Protein AF-A0A3D4JTS6-F1 (afdb_monomer)

Sequence (230 aa):
MKFLFLLFPLIIFSQAKKDSIYENYIYSKAKCIEENKKDKILYDKLKREASEMDFNSLTRTLIDDLDERQFTRRYINFRYSIFRLECGSLDPGEYECEKYNLKDPFYNLRNWTTDDLIYLGKKFKDKFIIPSSVGSGFGYYEGYYYVDKEDAEKFKKFSVGKVKESGAKFYYYSKNSKDSLEISGNTGMDYIQFSFYNLPDHQVKVYQYINSKKTVKTYEYKYDKWEIIE

Mean predicted aligned error: 12.18 Å

Radius of gyration: 27.77 Å; Cα contacts (8 Å, |Δi|>4): 326; chains: 1; bounding box: 48×56×109 Å

Foldseek 3Di:
DDDDDPDDPPPPPPPPPPVVVVVVVVVVVVVLVVLVVVLVVQLVQLVVLLVVADLLQVLVVVLVPDDCVLWPAQEEEEEQEPDDPDPDDPDPVCVRRCPHCQQQPSSHSVSDALVSQLVSQVVVQRHKYFYDYDYDDPDDPPFQDAPDVVVCVRQVVFAWEAAPPPRGITTIDHNPDPDHHYHHRPRDGWYWDWGWGDDGQQKIWIWIAINNDTDIWMWHQDPNHIDTDD

Secondary structure (DSSP, 8-state):
-------------------HHHHHHHHHHHHHHHHHHHHHHHHHHHHHHHTTS-HHHHHHHHHHH--GGG--SSEEEEEEE-----S--S-TTTTTT--S-SSS-SS-GGG--HHHHHHHHHHSTTSEEEEEEE--SSS---------HHHHHHTTTSEEEEETTT--EEEEB-SS--SPPEE-TT---EEEEEEEEEETTTEEEEEEEETTEEEEEEEEEETTEEEE--

Nearest PDB structures (foldseek):
  6yrk-assembly1_A  TM=5.732E-01  e=6.962E+00  Mycoplasmoides genitalium G37
  5yao-assembly2_B  TM=3.608E-01  e=3.313E+00  Rhodococcus erythropolis

Structure (mmCIF, N/CA/C/O backbone):
data_AF-A0A3D4JTS6-F1
#
_entry.id   AF-A0A3D4JTS6-F1
#
loop_
_atom_site.group_PDB
_atom_site.id
_atom_site.type_symbol
_atom_site.label_atom_id
_atom_site.label_alt_id
_atom_site.label_comp_id
_atom_site.label_asym_id
_atom_site.label_entity_id
_atom_site.label_seq_id
_atom_site.pdbx_PDB_ins_code
_atom_site.Cartn_x
_atom_site.Cartn_y
_atom_site.Cartn_z
_atom_site.occupancy
_atom_site.B_iso_or_equiv
_atom_site.auth_seq_id
_atom_site.auth_comp_id
_atom_site.auth_asym_id
_atom_site.auth_atom_id
_atom_site.pdbx_PDB_model_num
ATOM 1 N N . MET A 1 1 ? 21.621 39.890 89.266 1.00 37.03 1 MET A N 1
ATOM 2 C CA . MET A 1 1 ? 21.830 40.817 88.132 1.00 37.03 1 MET A CA 1
ATOM 3 C C . MET A 1 1 ? 20.961 40.367 86.971 1.00 37.03 1 MET A C 1
ATOM 5 O O . MET A 1 1 ? 20.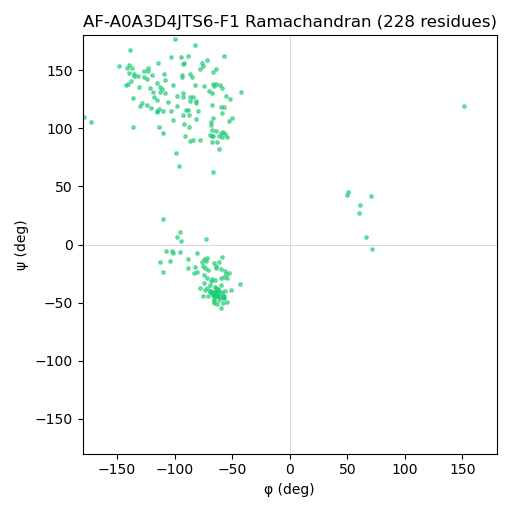799 39.172 86.778 1.00 37.03 1 MET A O 1
ATOM 9 N N . LYS A 1 2 ? 20.341 41.340 86.299 1.00 40.88 2 LYS A N 1
ATOM 10 C CA . LYS A 1 2 ? 19.361 41.210 85.213 1.00 40.88 2 LYS A CA 1
ATOM 11 C C . LYS A 1 2 ? 19.936 40.445 84.018 1.00 40.88 2 LYS A C 1
ATOM 13 O O . LYS A 1 2 ? 21.017 40.811 83.588 1.00 40.88 2 LYS A O 1
ATOM 18 N N . PHE A 1 3 ? 19.182 39.500 83.461 1.00 44.28 3 PHE A N 1
ATOM 19 C CA . PHE A 1 3 ? 19.055 39.270 82.016 1.00 44.28 3 PHE A CA 1
ATOM 20 C C . PHE A 1 3 ? 17.954 38.229 81.784 1.00 44.28 3 PHE A C 1
ATOM 22 O O . PHE A 1 3 ? 18.157 37.044 82.013 1.00 44.28 3 PHE A O 1
ATOM 29 N N . LEU A 1 4 ? 16.789 38.666 81.312 1.00 41.09 4 LEU A N 1
ATOM 30 C CA . LEU A 1 4 ? 15.934 37.807 80.501 1.00 41.09 4 LEU A CA 1
ATOM 31 C C . LEU A 1 4 ? 15.423 38.653 79.340 1.00 41.09 4 LEU A C 1
ATOM 33 O O . LEU A 1 4 ? 14.561 39.516 79.491 1.00 41.09 4 LEU A O 1
ATOM 37 N N . PHE A 1 5 ? 16.067 38.433 78.197 1.00 42.72 5 PHE A N 1
ATOM 38 C CA . PHE A 1 5 ? 15.623 38.874 76.889 1.00 42.72 5 PHE A CA 1
ATOM 39 C C . PHE A 1 5 ? 14.222 38.310 76.631 1.00 42.72 5 PHE A C 1
ATOM 41 O O . PHE A 1 5 ? 14.038 37.095 76.564 1.00 42.72 5 PHE A O 1
ATOM 48 N N . LEU A 1 6 ? 13.243 39.197 76.464 1.00 44.00 6 LEU A N 1
ATOM 49 C CA . LEU A 1 6 ? 11.982 38.876 75.805 1.00 44.00 6 LEU A CA 1
ATOM 50 C C . LEU A 1 6 ? 12.294 38.606 74.328 1.00 44.00 6 LEU A C 1
ATOM 52 O O . LEU A 1 6 ? 12.482 39.529 73.537 1.00 44.00 6 LEU A O 1
ATOM 56 N N . LEU A 1 7 ? 12.409 37.325 73.982 1.00 48.19 7 LEU A N 1
ATOM 57 C CA . LEU A 1 7 ? 12.438 36.857 72.604 1.00 48.19 7 LEU A CA 1
ATOM 58 C C . LEU A 1 7 ? 11.063 37.119 71.984 1.00 48.19 7 LEU A C 1
ATOM 60 O O . LEU A 1 7 ? 10.077 36.468 72.325 1.00 48.19 7 LEU A O 1
ATOM 64 N N . PHE A 1 8 ? 11.014 38.088 71.073 1.00 44.94 8 PHE A N 1
ATOM 65 C CA . PHE A 1 8 ? 9.945 38.208 70.092 1.00 44.94 8 PHE A CA 1
ATOM 66 C C . PHE A 1 8 ? 9.785 36.859 69.373 1.00 44.94 8 PHE A C 1
ATOM 68 O O . PHE A 1 8 ? 10.768 36.377 68.800 1.00 44.94 8 PHE A O 1
ATOM 75 N N . PRO A 1 9 ? 8.590 36.247 69.330 1.00 47.09 9 PRO A N 1
ATOM 76 C CA . PRO A 1 9 ? 8.339 35.223 68.339 1.00 47.09 9 PRO A CA 1
ATOM 77 C C . PRO A 1 9 ? 8.312 35.933 66.985 1.00 47.09 9 PRO A C 1
ATOM 79 O O . PRO A 1 9 ? 7.350 36.618 66.635 1.00 47.09 9 PRO A O 1
ATOM 82 N N . LEU A 1 10 ? 9.406 35.799 66.234 1.00 43.88 10 LEU A N 1
ATOM 83 C CA . LEU A 1 10 ? 9.388 35.960 64.790 1.00 43.88 10 LEU A CA 1
ATOM 84 C C . LEU A 1 10 ? 8.280 35.039 64.282 1.00 43.88 10 LEU A C 1
ATOM 86 O O . LEU A 1 10 ? 8.418 33.816 64.295 1.00 43.88 10 LEU A O 1
ATOM 90 N N . ILE A 1 11 ? 7.161 35.638 63.880 1.00 47.19 11 ILE A N 1
ATOM 91 C CA . ILE A 1 11 ? 6.156 34.985 63.054 1.00 47.19 11 ILE A CA 1
ATOM 92 C C . ILE A 1 11 ? 6.874 34.680 61.742 1.00 47.19 11 ILE A C 1
ATOM 94 O O . ILE A 1 11 ? 6.908 35.491 60.818 1.00 47.19 11 ILE A O 1
ATOM 98 N N . ILE A 1 12 ? 7.520 33.519 61.687 1.00 43.78 12 ILE A N 1
ATOM 99 C CA . ILE A 1 12 ? 7.938 32.914 60.437 1.00 43.78 12 ILE A CA 1
ATOM 100 C C . ILE A 1 12 ? 6.625 32.508 59.781 1.00 43.78 12 ILE A C 1
ATOM 102 O O . ILE A 1 12 ? 6.067 31.446 60.057 1.00 43.78 12 ILE A O 1
ATOM 106 N N . PHE A 1 13 ? 6.105 33.393 58.931 1.00 39.19 13 PHE A N 1
ATOM 107 C CA . PHE A 1 13 ? 5.286 32.972 57.810 1.00 39.19 13 PHE A CA 1
ATOM 108 C C . PHE A 1 13 ? 6.132 31.958 57.042 1.00 39.19 13 PHE A C 1
ATOM 110 O O . PHE A 1 13 ? 6.955 32.316 56.201 1.00 39.19 13 PHE A O 1
ATOM 117 N N . SER A 1 14 ? 5.964 30.678 57.374 1.00 37.25 14 SER A N 1
ATOM 118 C CA . SER A 1 14 ? 6.268 29.605 56.449 1.00 37.25 14 SER A CA 1
ATOM 119 C C . SER A 1 14 ? 5.392 29.882 55.236 1.00 37.25 14 SER A C 1
ATOM 121 O O . SER A 1 14 ? 4.191 29.606 55.231 1.00 37.25 14 SER A O 1
ATOM 123 N N . GLN A 1 15 ? 5.974 30.536 54.232 1.00 41.09 15 GLN A N 1
ATOM 124 C CA . GLN A 1 15 ? 5.492 30.424 52.874 1.00 41.09 15 GLN A CA 1
ATOM 125 C C . GLN A 1 15 ? 5.531 28.930 52.569 1.00 41.09 15 GLN A C 1
ATOM 127 O O . GLN A 1 15 ? 6.566 28.392 52.182 1.00 41.09 15 GLN A O 1
ATOM 132 N N . ALA A 1 16 ? 4.399 28.256 52.763 1.00 40.34 16 ALA A N 1
ATOM 133 C CA . ALA A 1 16 ? 4.114 27.016 52.082 1.00 40.34 16 ALA A CA 1
ATOM 134 C C . ALA A 1 16 ? 4.101 27.348 50.585 1.00 40.34 16 ALA A C 1
ATOM 136 O O . ALA A 1 16 ? 3.054 27.599 49.989 1.00 40.34 16 ALA A O 1
ATOM 137 N N . LYS A 1 17 ? 5.286 27.395 49.967 1.00 41.09 17 LYS A N 1
ATOM 138 C CA . LYS A 1 17 ? 5.407 27.111 48.547 1.00 41.09 17 LYS A CA 1
ATOM 139 C C . LYS A 1 17 ? 4.934 25.673 48.418 1.00 41.09 17 LYS A C 1
ATOM 141 O O . LYS A 1 17 ? 5.691 24.739 48.648 1.00 41.09 17 LYS A O 1
A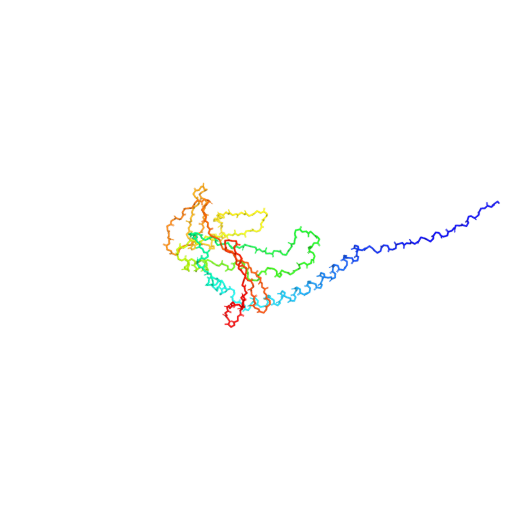TOM 146 N N . LYS A 1 18 ? 3.644 25.504 48.120 1.00 41.34 18 LYS A N 1
ATOM 147 C CA . LYS A 1 18 ? 3.179 24.318 47.415 1.00 41.34 18 LYS A CA 1
ATOM 148 C C . LYS A 1 18 ? 4.099 24.187 46.213 1.00 41.34 18 LYS A C 1
ATOM 150 O O . LYS A 1 18 ? 4.081 25.047 45.330 1.00 41.34 18 LYS A O 1
ATOM 155 N N . ASP A 1 19 ? 4.965 23.184 46.242 1.00 42.16 19 ASP A N 1
ATOM 156 C CA . ASP A 1 19 ? 5.821 22.848 45.120 1.00 42.16 19 ASP A CA 1
ATOM 157 C C . ASP A 1 19 ? 4.915 22.513 43.937 1.00 42.16 19 ASP A C 1
ATOM 159 O O . ASP A 1 19 ? 4.410 21.400 43.799 1.00 42.16 19 ASP A O 1
ATOM 163 N N . SER A 1 20 ? 4.681 23.514 43.086 1.00 52.81 20 SER A N 1
ATOM 164 C CA . SER A 1 20 ? 3.874 23.399 41.866 1.00 52.81 20 SER A CA 1
ATOM 165 C C . SER A 1 20 ? 4.335 22.243 40.976 1.00 52.81 20 SER A C 1
ATOM 167 O O . SER A 1 20 ? 3.540 21.685 40.233 1.00 52.81 20 SER A O 1
ATOM 169 N N . ILE A 1 21 ? 5.599 21.831 41.094 1.00 51.47 21 ILE A N 1
ATOM 170 C CA . ILE A 1 21 ? 6.185 20.685 40.396 1.00 51.47 21 ILE A CA 1
ATOM 171 C C . ILE A 1 21 ? 5.563 19.363 40.870 1.00 51.47 21 ILE A C 1
ATOM 173 O O . ILE A 1 21 ? 5.224 18.525 40.040 1.00 51.47 21 ILE A O 1
ATOM 177 N N . TYR A 1 22 ? 5.360 19.176 42.177 1.00 48.59 22 TYR A N 1
ATOM 178 C CA . TYR A 1 22 ? 4.797 17.938 42.725 1.00 48.59 22 TYR A CA 1
ATOM 179 C C . TYR A 1 22 ? 3.289 17.830 42.454 1.00 48.59 22 TYR A C 1
ATOM 181 O O . TYR A 1 22 ? 2.800 16.766 42.076 1.00 48.59 22 TYR A O 1
ATOM 189 N N . GLU A 1 23 ? 2.554 18.944 42.557 1.00 46.84 23 GLU A N 1
ATOM 190 C CA . GLU A 1 23 ? 1.136 18.990 42.169 1.00 46.84 23 GLU A CA 1
ATOM 191 C C . GLU A 1 23 ? 0.954 18.786 40.654 1.00 46.84 23 GLU A C 1
ATOM 193 O O . GLU A 1 23 ? 0.087 18.010 40.251 1.00 46.84 23 GLU A O 1
ATOM 198 N N . ASN A 1 24 ? 1.812 19.383 39.815 1.00 52.25 24 ASN A N 1
ATOM 199 C CA . ASN A 1 24 ? 1.800 19.150 38.367 1.00 52.25 24 ASN A CA 1
ATOM 200 C C . ASN A 1 24 ? 2.149 17.701 38.006 1.00 52.25 24 ASN A C 1
ATOM 202 O O . ASN A 1 24 ? 1.549 17.159 37.083 1.00 52.25 24 ASN A O 1
ATOM 206 N N . TYR A 1 25 ? 3.067 17.057 38.733 1.00 52.84 25 TYR A N 1
ATOM 207 C CA . TYR A 1 25 ? 3.437 15.656 38.516 1.00 52.84 25 TYR A CA 1
ATOM 208 C C . TYR A 1 25 ? 2.315 14.674 38.897 1.00 52.84 25 TYR A C 1
ATOM 210 O O . TYR A 1 25 ? 2.039 13.708 38.188 1.00 52.84 25 TYR A O 1
ATOM 218 N N . ILE A 1 26 ? 1.611 14.919 40.005 1.00 55.28 26 ILE A N 1
ATOM 219 C CA . ILE A 1 26 ? 0.444 14.106 40.380 1.00 55.28 26 ILE A CA 1
ATOM 220 C C . ILE A 1 26 ? -0.696 14.314 39.378 1.00 55.28 26 ILE A C 1
ATOM 222 O O . ILE A 1 26 ? -1.340 13.346 38.964 1.00 55.28 26 ILE A O 1
ATOM 226 N N . TYR A 1 27 ? -0.931 15.561 38.962 1.00 53.62 27 TYR A N 1
ATOM 227 C CA . TYR A 1 27 ? -1.954 15.893 37.974 1.00 53.62 27 TYR A CA 1
ATOM 228 C C . TYR A 1 27 ? -1.647 15.273 36.604 1.00 53.62 27 TYR A C 1
ATOM 230 O O . TYR A 1 27 ? -2.542 14.695 35.982 1.00 53.62 27 TYR A O 1
ATOM 238 N N . SER A 1 28 ? -0.385 15.308 36.161 1.00 60.88 28 SER A N 1
ATOM 239 C CA . SER A 1 28 ? 0.043 14.670 34.914 1.00 60.88 28 SER A CA 1
ATOM 240 C C . SER A 1 28 ? -0.113 13.151 34.977 1.00 60.88 28 SER A C 1
ATOM 242 O O . SER A 1 28 ? -0.640 12.565 34.035 1.00 60.88 28 SER A O 1
ATOM 244 N N . LYS A 1 29 ? 0.210 12.512 36.109 1.00 62.78 29 LYS A N 1
ATOM 245 C CA . LYS A 1 29 ? 0.016 11.067 36.310 1.00 62.78 29 LYS A CA 1
ATOM 246 C C . LYS A 1 29 ? -1.458 10.652 36.326 1.00 62.78 29 LYS A C 1
ATOM 248 O O . LYS A 1 29 ? -1.815 9.636 35.734 1.00 62.78 29 LYS A O 1
ATOM 253 N N . ALA A 1 30 ? -2.332 11.421 36.974 1.00 62.59 30 ALA A N 1
ATOM 254 C CA . ALA A 1 30 ? -3.772 11.151 36.974 1.00 62.59 30 ALA A CA 1
ATOM 255 C C . ALA A 1 30 ? -4.382 11.308 35.571 1.00 62.59 30 ALA A C 1
ATOM 257 O O . ALA A 1 30 ? -5.118 10.430 35.118 1.00 62.59 30 ALA A O 1
ATOM 258 N N . LYS A 1 31 ? -4.018 12.381 34.855 1.00 66.75 31 LYS A N 1
ATOM 259 C CA . LYS A 1 31 ? -4.416 12.607 33.459 1.00 66.75 31 LYS A CA 1
ATOM 260 C C . LYS A 1 31 ? -3.958 11.459 32.552 1.00 66.75 31 LYS A C 1
ATOM 262 O O . LYS A 1 31 ? -4.756 10.918 31.798 1.00 66.75 31 LYS A O 1
ATOM 267 N N . CYS A 1 32 ? -2.719 11.023 32.728 1.00 69.25 32 CYS A N 1
ATOM 268 C CA . CYS A 1 32 ? -2.107 9.898 32.034 1.00 69.25 32 CYS A CA 1
ATOM 269 C C . CYS A 1 32 ? -2.808 8.551 32.297 1.00 69.25 32 CYS A C 1
ATOM 271 O O . CYS A 1 32 ? -2.980 7.746 31.382 1.00 69.25 32 CYS A O 1
ATOM 273 N N . ILE A 1 33 ? -3.264 8.284 33.528 1.00 68.38 33 ILE A N 1
ATOM 274 C CA . ILE A 1 33 ? -4.069 7.088 33.837 1.00 68.38 33 ILE A CA 1
ATOM 275 C C . ILE A 1 33 ? -5.411 7.131 33.097 1.00 68.38 33 ILE A C 1
ATOM 277 O O . ILE A 1 33 ? -5.842 6.114 32.553 1.00 68.38 33 ILE A O 1
ATOM 281 N N . GLU A 1 34 ? -6.074 8.287 33.078 1.00 74.06 34 GLU A N 1
ATOM 282 C CA . GLU A 1 34 ? -7.360 8.455 32.396 1.00 74.06 34 GLU A CA 1
ATOM 283 C C . GLU A 1 34 ? -7.233 8.366 30.870 1.00 74.06 34 GLU A C 1
ATOM 285 O O . GLU A 1 34 ? -8.060 7.722 30.226 1.00 74.06 34 GLU A O 1
ATOM 290 N N . GLU A 1 35 ? -6.178 8.938 30.292 1.00 75.00 35 GLU A N 1
ATOM 291 C CA . GLU A 1 35 ? -5.852 8.793 28.868 1.00 75.00 35 GLU A CA 1
ATOM 292 C C . GLU A 1 35 ? -5.590 7.323 28.521 1.00 75.00 35 GLU A C 1
ATOM 294 O O . GLU A 1 35 ? -6.268 6.777 27.656 1.00 75.00 35 GLU A O 1
ATOM 299 N N . ASN A 1 36 ? -4.774 6.611 29.303 1.00 76.69 36 ASN A N 1
ATOM 300 C CA . ASN A 1 36 ? -4.538 5.179 29.096 1.00 76.69 36 ASN A CA 1
ATOM 301 C C . ASN A 1 36 ? -5.804 4.314 29.195 1.00 76.69 36 ASN A C 1
ATOM 303 O O . ASN A 1 36 ? -5.918 3.306 28.498 1.00 76.69 36 ASN A O 1
ATOM 307 N N . LYS A 1 37 ? -6.757 4.656 30.073 1.00 80.81 37 LYS A N 1
ATOM 308 C CA . LYS A 1 37 ? -8.046 3.944 30.143 1.00 80.81 37 LYS A CA 1
ATOM 309 C C . LYS A 1 37 ? -8.855 4.147 28.864 1.00 80.81 37 LYS A C 1
ATOM 311 O O . LYS A 1 37 ? -9.422 3.181 28.355 1.00 80.81 37 LYS A O 1
ATOM 316 N N . LYS A 1 38 ? -8.908 5.379 28.350 1.00 84.44 38 LYS A N 1
ATOM 317 C CA . LYS A 1 38 ? -9.597 5.702 27.091 1.00 84.44 38 LYS A CA 1
ATOM 318 C C . LYS A 1 38 ? -8.919 5.020 25.907 1.00 84.44 38 LYS A C 1
ATOM 320 O O . LYS A 1 38 ? -9.604 4.381 25.110 1.00 84.44 38 LYS A O 1
ATOM 325 N N . ASP A 1 39 ? -7.594 5.067 25.859 1.00 83.06 39 ASP A N 1
ATOM 326 C CA . ASP A 1 39 ? -6.801 4.442 24.807 1.00 83.06 39 ASP A CA 1
ATOM 327 C C . ASP A 1 39 ? -6.951 2.927 24.821 1.00 83.06 39 ASP A C 1
ATOM 329 O O . ASP A 1 39 ? -7.087 2.331 23.761 1.00 83.06 39 ASP A O 1
ATOM 333 N N . LYS A 1 40 ? -7.036 2.294 26.000 1.00 85.12 40 LYS A N 1
ATOM 334 C CA . LYS A 1 40 ? -7.358 0.865 26.111 1.00 85.12 40 LYS A CA 1
ATOM 335 C C . LYS A 1 40 ? -8.698 0.538 25.461 1.00 85.12 40 LYS A C 1
ATOM 337 O O . LYS A 1 40 ? -8.785 -0.408 24.687 1.00 85.12 40 LYS A O 1
ATOM 342 N N . ILE A 1 41 ? -9.747 1.287 25.810 1.00 89.12 41 ILE A N 1
ATOM 343 C CA . ILE A 1 41 ? -11.104 1.046 25.300 1.00 89.12 41 ILE A CA 1
ATOM 344 C C . ILE A 1 41 ? -11.116 1.178 23.777 1.00 89.12 41 ILE A C 1
ATOM 346 O O . ILE A 1 41 ? -11.673 0.324 23.087 1.00 89.12 41 ILE A O 1
ATOM 350 N N . LEU A 1 42 ? -10.475 2.226 23.257 1.00 88.44 42 LEU A N 1
ATOM 351 C CA . LEU A 1 42 ? -10.363 2.447 21.824 1.00 88.44 42 LEU A CA 1
ATOM 352 C C . LEU A 1 42 ? -9.525 1.354 21.149 1.00 88.44 42 LEU A C 1
ATOM 354 O O . LEU A 1 42 ? -9.963 0.784 20.158 1.00 88.44 42 LEU A O 1
ATOM 358 N N . TYR A 1 43 ? -8.365 1.009 21.705 1.00 86.38 43 TYR A N 1
ATOM 359 C CA . TYR A 1 43 ? -7.495 -0.045 21.192 1.00 86.38 43 TYR A CA 1
ATOM 360 C C . TYR A 1 43 ? -8.214 -1.394 21.135 1.00 86.38 43 TYR A C 1
ATOM 362 O O . TYR A 1 43 ? -8.160 -2.068 20.112 1.00 86.38 43 TYR A O 1
ATOM 370 N N . ASP A 1 44 ? -8.927 -1.777 22.197 1.00 88.44 44 ASP A N 1
ATOM 371 C CA . ASP A 1 44 ? -9.689 -3.025 22.241 1.00 88.44 44 ASP A CA 1
ATOM 372 C C . ASP A 1 44 ? -10.826 -3.026 21.205 1.00 88.44 44 ASP A C 1
ATOM 374 O O . ASP A 1 44 ? -11.036 -4.042 20.537 1.00 88.44 44 ASP A O 1
ATOM 378 N N . LYS A 1 45 ? -11.525 -1.890 21.024 1.00 91.25 45 LYS A N 1
ATOM 379 C CA . LYS A 1 45 ? -12.545 -1.720 19.972 1.00 91.25 45 LYS A CA 1
ATOM 380 C C . LYS A 1 45 ? -11.925 -1.923 18.589 1.00 91.25 45 LYS A C 1
ATOM 382 O O . LYS A 1 45 ? -12.378 -2.790 17.847 1.00 91.25 45 LYS A O 1
ATOM 387 N N . LEU A 1 46 ? -10.865 -1.180 18.279 1.00 89.50 46 LEU A N 1
ATOM 388 C CA . LEU A 1 46 ? -10.189 -1.241 16.985 1.00 89.50 46 LEU A CA 1
ATOM 389 C C . LEU A 1 46 ? -9.584 -2.626 16.720 1.00 89.50 46 LEU A C 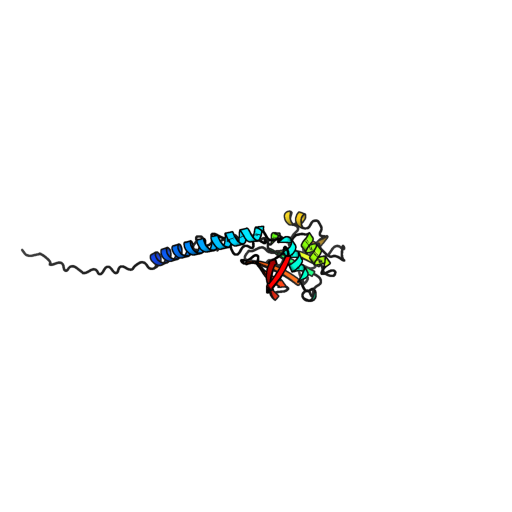1
ATOM 391 O O . LEU A 1 46 ? -9.651 -3.120 15.602 1.00 89.50 46 LEU A O 1
ATOM 395 N N . LYS A 1 47 ? -9.024 -3.283 17.743 1.00 87.94 47 LYS A N 1
ATOM 396 C CA . LYS A 1 47 ? -8.455 -4.632 17.631 1.00 87.94 47 LYS A CA 1
ATOM 397 C C . LYS A 1 47 ? -9.523 -5.670 17.301 1.00 87.94 47 LYS A C 1
ATOM 399 O O . LYS A 1 47 ? -9.272 -6.562 16.494 1.00 87.94 47 LYS A O 1
ATOM 404 N N . ARG A 1 48 ? -10.696 -5.569 17.935 1.00 91.62 48 ARG A N 1
ATOM 405 C CA . ARG A 1 48 ? -11.842 -6.431 17.632 1.00 91.62 48 ARG A CA 1
ATOM 406 C C . ARG A 1 48 ? -12.316 -6.201 16.198 1.00 91.62 48 ARG A C 1
ATOM 408 O O . ARG A 1 48 ? -12.387 -7.159 15.441 1.00 91.62 48 ARG A O 1
ATOM 415 N N . GLU A 1 49 ? -12.551 -4.950 15.811 1.00 92.19 49 GLU A N 1
ATOM 416 C CA . GLU A 1 49 ? -12.987 -4.604 14.449 1.00 92.19 49 GLU A CA 1
ATOM 417 C C . GLU A 1 49 ? -11.969 -5.066 13.401 1.00 92.19 49 GLU A C 1
ATOM 419 O O . GLU A 1 49 ? -12.336 -5.663 12.399 1.00 92.19 49 GLU A O 1
ATOM 424 N N . ALA A 1 50 ? -10.671 -4.909 13.668 1.00 88.31 50 ALA A N 1
ATOM 425 C CA . ALA A 1 50 ? -9.609 -5.402 12.797 1.00 88.31 50 ALA A CA 1
ATOM 426 C C . ALA A 1 50 ? -9.635 -6.921 12.584 1.00 88.31 50 ALA A C 1
ATOM 428 O O . ALA A 1 50 ? -9.223 -7.382 11.524 1.00 88.31 50 ALA A O 1
ATOM 429 N N . SER A 1 51 ? -10.127 -7.704 13.550 1.00 88.75 51 SER A N 1
ATOM 430 C CA . SER A 1 51 ? -10.291 -9.154 13.373 1.00 88.75 51 SER A CA 1
ATOM 431 C C . SER A 1 51 ? -11.472 -9.537 12.475 1.00 88.75 51 SER A C 1
ATOM 433 O O . SER A 1 51 ? -11.560 -10.685 12.047 1.00 88.75 51 SER A O 1
ATOM 435 N N . GLU A 1 52 ? -12.353 -8.582 12.175 1.00 91.38 52 GLU A N 1
ATOM 436 C CA . GLU A 1 52 ? -13.551 -8.749 11.347 1.00 91.38 52 GLU A CA 1
ATOM 437 C C . GLU A 1 52 ? -13.343 -8.217 9.913 1.00 91.38 52 GLU A C 1
ATOM 439 O O . GLU A 1 52 ? -14.201 -8.414 9.057 1.00 91.38 52 GLU A O 1
ATOM 444 N N . MET A 1 53 ? -12.214 -7.554 9.635 1.00 90.38 53 MET A N 1
ATOM 445 C CA . MET A 1 53 ? -11.923 -6.910 8.349 1.00 90.38 53 MET A CA 1
ATOM 446 C C . MET A 1 53 ? -10.977 -7.741 7.473 1.00 90.38 53 MET A C 1
ATOM 448 O O . MET A 1 53 ? -9.944 -8.231 7.933 1.00 90.38 53 MET A O 1
ATOM 452 N N . ASP A 1 54 ? -11.270 -7.827 6.172 1.00 88.56 54 ASP A N 1
ATOM 453 C CA . ASP A 1 54 ? -10.357 -8.426 5.194 1.00 88.56 54 ASP A CA 1
ATOM 454 C C . ASP A 1 54 ? -9.360 -7.395 4.658 1.00 88.56 54 ASP A C 1
ATOM 456 O O . ASP A 1 54 ? -9.545 -6.749 3.629 1.00 88.56 54 ASP A O 1
ATOM 460 N N . PHE A 1 55 ? -8.236 -7.264 5.341 1.00 85.31 55 PHE A N 1
ATOM 461 C CA . PHE A 1 55 ? -7.168 -6.366 4.927 1.00 85.31 55 PHE A CA 1
ATOM 462 C C . PHE A 1 55 ? -6.504 -6.723 3.585 1.00 85.31 55 PHE A C 1
ATOM 464 O O . PHE A 1 55 ? -5.903 -5.847 2.961 1.00 85.31 55 PHE A O 1
ATOM 471 N N . ASN A 1 56 ? -6.612 -7.965 3.100 1.00 83.06 56 ASN A N 1
ATOM 472 C CA . ASN A 1 56 ? -6.029 -8.330 1.807 1.00 83.06 56 ASN A CA 1
ATOM 473 C C . ASN A 1 56 ? -6.842 -7.760 0.638 1.00 83.06 56 ASN A C 1
ATOM 475 O O . ASN A 1 56 ? -6.267 -7.395 -0.383 1.00 83.06 56 ASN A O 1
ATOM 479 N N . SER A 1 57 ? -8.166 -7.634 0.759 1.00 88.62 57 SER A N 1
ATOM 480 C CA . SER A 1 57 ? -8.962 -6.941 -0.265 1.00 88.62 57 SER A CA 1
ATOM 481 C C . SER A 1 57 ? -8.781 -5.418 -0.230 1.00 88.62 57 SER A C 1
ATOM 483 O O . SER A 1 57 ? -8.971 -4.757 -1.259 1.00 88.62 57 SER A O 1
ATOM 485 N N . LEU A 1 58 ? -8.318 -4.848 0.891 1.00 90.38 58 LEU A N 1
ATOM 486 C CA . LEU A 1 58 ? -7.978 -3.424 0.966 1.00 90.38 58 LEU A CA 1
ATOM 487 C C . LEU A 1 58 ? -6.818 -3.073 0.022 1.00 90.38 58 LEU A C 1
ATOM 489 O O . LEU A 1 58 ? -6.921 -2.092 -0.711 1.00 90.38 58 LEU A O 1
ATOM 493 N N . THR A 1 59 ? -5.744 -3.879 -0.033 1.00 89.31 59 THR A N 1
ATOM 494 C CA . THR A 1 59 ? -4.608 -3.626 -0.954 1.00 89.31 59 THR A CA 1
ATOM 495 C C . THR A 1 59 ? -5.068 -3.540 -2.405 1.00 89.31 59 THR A C 1
ATOM 497 O O . THR A 1 59 ? -4.596 -2.687 -3.157 1.00 89.31 59 THR A O 1
ATOM 500 N N . ARG A 1 60 ? -6.010 -4.406 -2.800 1.00 89.62 60 ARG A N 1
ATOM 501 C CA . ARG A 1 60 ? -6.579 -4.448 -4.152 1.00 89.62 60 ARG A CA 1
ATOM 502 C C . ARG A 1 60 ? -7.360 -3.190 -4.454 1.00 89.62 60 ARG A C 1
ATOM 504 O O . ARG A 1 60 ? -7.074 -2.543 -5.455 1.00 89.62 60 ARG A O 1
ATOM 511 N N . THR A 1 61 ? -8.240 -2.806 -3.537 1.00 92.25 61 THR A N 1
ATOM 512 C CA . THR A 1 61 ? -9.034 -1.578 -3.639 1.00 92.25 61 THR A CA 1
ATOM 513 C C . THR A 1 61 ? -8.130 -0.349 -3.777 1.00 92.25 61 THR A C 1
ATOM 515 O O . THR A 1 61 ? -8.335 0.479 -4.662 1.00 92.25 61 THR A O 1
ATOM 518 N N . LEU A 1 62 ? -7.058 -0.270 -2.981 1.00 92.69 62 LEU A N 1
ATOM 519 C CA . LEU A 1 62 ? -6.067 0.808 -3.066 1.00 92.69 62 LEU A CA 1
ATOM 520 C C . LEU A 1 62 ? -5.344 0.839 -4.410 1.00 92.69 62 LEU A C 1
ATOM 522 O O . LEU A 1 62 ? -5.142 1.914 -4.970 1.00 92.69 62 LEU A O 1
ATOM 526 N N . ILE A 1 63 ? -4.927 -0.322 -4.925 1.00 93.50 63 ILE A N 1
ATOM 527 C CA . ILE A 1 63 ? -4.277 -0.400 -6.235 1.00 93.50 63 ILE A CA 1
ATOM 528 C C . ILE A 1 63 ? -5.256 0.004 -7.333 1.00 93.50 63 ILE A C 1
ATOM 530 O O . ILE A 1 63 ? -4.855 0.739 -8.232 1.00 93.50 63 ILE A O 1
ATOM 534 N N . ASP A 1 64 ? -6.511 -0.437 -7.269 1.00 93.50 64 ASP A N 1
ATOM 535 C CA . ASP A 1 64 ? -7.558 -0.140 -8.251 1.00 93.50 64 ASP A CA 1
ATOM 536 C C . ASP A 1 64 ? -7.928 1.343 -8.297 1.00 93.50 64 ASP A C 1
ATOM 538 O O . ASP A 1 64 ? -8.196 1.862 -9.381 1.00 93.50 64 ASP A O 1
ATOM 542 N N . ASP A 1 65 ? -7.806 2.047 -7.178 1.00 92.88 65 ASP A N 1
ATOM 543 C CA . ASP A 1 65 ? -8.020 3.490 -7.077 1.00 92.88 65 ASP A CA 1
ATOM 544 C C . ASP A 1 65 ? -6.866 4.339 -7.661 1.00 92.88 65 ASP A C 1
ATOM 546 O O . ASP A 1 65 ? -7.056 5.507 -8.000 1.00 92.88 65 ASP A O 1
ATOM 550 N N . LEU A 1 66 ? -5.665 3.772 -7.844 1.00 93.88 66 LEU A N 1
ATOM 551 C CA . LEU A 1 66 ? -4.529 4.521 -8.402 1.00 93.88 66 LEU A CA 1
ATOM 552 C C . LEU A 1 66 ? -4.745 4.949 -9.858 1.00 93.88 66 LEU A C 1
ATOM 554 O O . LEU A 1 66 ? -5.098 4.134 -10.712 1.00 93.88 66 LEU A O 1
ATOM 558 N N . ASP A 1 67 ? -4.400 6.190 -10.186 1.00 93.12 67 ASP A N 1
ATOM 559 C CA . ASP A 1 67 ? -4.424 6.683 -11.561 1.00 93.12 67 ASP A CA 1
ATOM 560 C C . ASP A 1 67 ? -3.020 6.614 -12.179 1.00 93.12 67 ASP A C 1
ATOM 562 O O . ASP A 1 67 ? -2.083 7.261 -11.710 1.00 93.12 67 ASP A O 1
ATOM 566 N N . GLU A 1 68 ? -2.867 5.848 -13.267 1.00 91.75 68 GLU A N 1
ATOM 567 C CA . GLU A 1 68 ? -1.583 5.699 -13.969 1.00 91.75 68 GLU A CA 1
ATOM 568 C C . GLU A 1 68 ? -1.015 7.051 -14.429 1.00 91.75 68 GLU A C 1
ATOM 570 O O . GLU A 1 68 ? 0.202 7.226 -14.482 1.00 91.75 68 GLU A O 1
ATOM 575 N N . ARG A 1 69 ? -1.875 8.045 -14.696 1.00 93.12 69 ARG A N 1
ATOM 576 C CA . ARG A 1 69 ? -1.463 9.395 -15.118 1.00 93.12 69 ARG A CA 1
ATOM 577 C C . ARG A 1 69 ? -0.659 10.140 -14.052 1.00 93.12 69 ARG A C 1
ATOM 579 O O . ARG A 1 69 ? 0.043 11.091 -14.383 1.00 93.12 69 ARG A O 1
ATOM 586 N N . GLN A 1 70 ? -0.734 9.718 -12.788 1.00 93.88 70 GLN A N 1
ATOM 587 C CA . GLN A 1 70 ? 0.097 10.257 -11.708 1.00 93.88 70 GLN A CA 1
ATOM 588 C C . GLN A 1 70 ? 1.563 9.799 -11.812 1.00 93.88 70 GLN A C 1
ATOM 590 O O . GLN A 1 70 ? 2.432 10.393 -11.172 1.00 93.88 70 GLN A O 1
ATOM 595 N N . PHE A 1 71 ? 1.844 8.782 -12.637 1.00 94.38 71 PHE A N 1
ATOM 596 C CA . PHE A 1 71 ? 3.161 8.186 -12.839 1.00 94.38 71 PHE A CA 1
ATOM 597 C C . PHE A 1 71 ? 3.701 8.515 -14.235 1.00 94.38 71 PHE A C 1
ATOM 599 O O . PHE A 1 71 ? 3.406 7.851 -15.233 1.00 94.38 71 PHE A O 1
ATOM 606 N N . THR A 1 72 ? 4.525 9.554 -14.322 1.00 93.50 72 THR A N 1
ATOM 607 C CA . THR A 1 72 ? 5.084 10.049 -15.591 1.00 93.50 72 THR A CA 1
ATOM 608 C C . THR A 1 72 ? 6.330 9.286 -16.044 1.00 93.50 72 THR A C 1
ATOM 610 O O . THR A 1 72 ? 6.630 9.220 -17.235 1.00 93.50 72 THR A O 1
ATOM 613 N N . ARG A 1 73 ? 7.055 8.665 -15.113 1.00 92.44 73 ARG A N 1
ATOM 614 C CA . ARG A 1 73 ? 8.329 7.982 -15.345 1.00 92.44 73 ARG A CA 1
ATOM 615 C C . ARG A 1 73 ? 8.107 6.496 -15.596 1.00 92.44 73 ARG A C 1
ATOM 617 O O . ARG A 1 73 ? 7.059 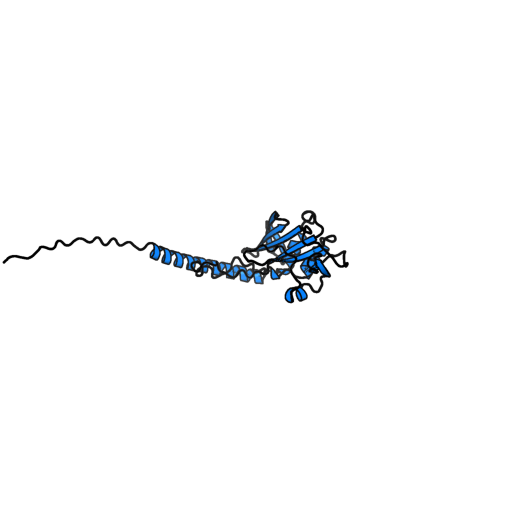5.929 -15.298 1.00 92.44 73 ARG A O 1
ATOM 624 N N . ARG A 1 74 ? 9.106 5.844 -16.192 1.00 91.81 74 ARG A N 1
ATOM 625 C CA . ARG A 1 74 ? 9.060 4.407 -16.518 1.00 91.81 74 ARG A CA 1
ATOM 626 C C . ARG A 1 74 ? 9.172 3.515 -15.278 1.00 91.81 74 ARG A C 1
ATOM 628 O O . ARG A 1 74 ? 8.659 2.398 -15.269 1.00 91.81 74 ARG A O 1
ATOM 635 N N . TYR A 1 75 ? 9.849 4.010 -14.251 1.00 91.44 75 TYR A N 1
ATOM 636 C CA . TYR A 1 75 ? 10.138 3.284 -13.024 1.00 91.4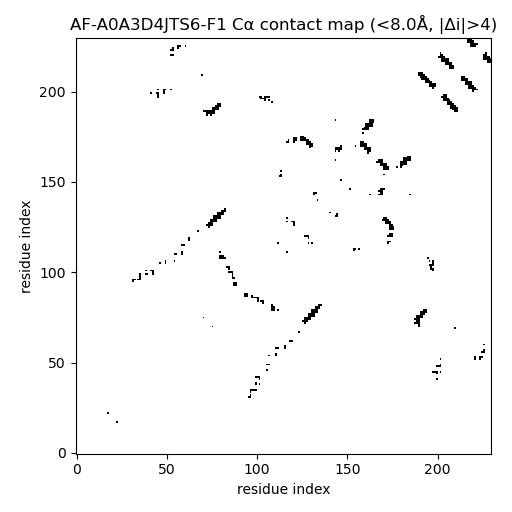4 75 TYR A CA 1
ATOM 637 C C . TYR A 1 75 ? 9.293 3.845 -11.890 1.00 91.44 75 TYR A C 1
ATOM 639 O O . TYR A 1 75 ? 9.265 5.061 -11.690 1.00 91.44 75 TYR A O 1
ATOM 647 N N . ILE A 1 76 ? 8.631 2.951 -11.162 1.00 92.94 76 ILE A N 1
ATOM 648 C CA . ILE A 1 76 ? 7.864 3.268 -9.964 1.00 92.94 76 ILE A CA 1
ATOM 649 C C . ILE A 1 76 ? 8.552 2.581 -8.795 1.00 92.94 76 ILE A C 1
ATOM 651 O O . ILE A 1 76 ? 8.584 1.353 -8.711 1.00 92.94 76 ILE A O 1
ATOM 655 N N . ASN A 1 77 ? 9.079 3.383 -7.884 1.00 90.31 77 ASN A N 1
ATOM 656 C CA . ASN A 1 77 ? 9.576 2.924 -6.607 1.00 90.31 77 ASN A CA 1
ATOM 657 C C . ASN A 1 77 ? 8.395 2.758 -5.634 1.00 90.31 77 ASN A C 1
ATOM 659 O O . ASN A 1 77 ? 7.806 3.741 -5.178 1.00 90.31 77 ASN A O 1
ATOM 663 N N . PHE A 1 78 ? 8.038 1.509 -5.335 1.00 90.31 78 PHE A N 1
ATOM 664 C CA . PHE A 1 78 ? 7.000 1.177 -4.368 1.00 90.31 78 PHE A CA 1
ATOM 665 C C . PHE A 1 78 ? 7.607 1.095 -2.968 1.00 90.31 78 PHE A C 1
ATOM 667 O O . PHE A 1 78 ? 8.228 0.096 -2.604 1.00 90.31 78 PHE A O 1
ATOM 674 N N . ARG A 1 79 ? 7.414 2.150 -2.180 1.00 84.62 79 ARG A N 1
ATOM 675 C CA . ARG A 1 79 ? 7.942 2.277 -0.824 1.00 84.62 79 ARG A CA 1
ATOM 676 C C . ARG A 1 79 ? 6.966 1.660 0.171 1.00 84.62 79 ARG A C 1
ATOM 678 O O . ARG A 1 79 ? 5.888 2.205 0.413 1.00 84.62 79 ARG A O 1
ATOM 685 N N . TYR A 1 80 ? 7.357 0.546 0.778 1.00 76.50 80 TYR A N 1
ATOM 686 C CA . TYR A 1 80 ? 6.667 -0.016 1.937 1.00 76.50 80 TYR A CA 1
ATOM 687 C C . TYR A 1 80 ? 7.534 0.181 3.169 1.00 76.50 80 TYR A C 1
ATOM 689 O O . TYR A 1 80 ? 8.756 0.072 3.116 1.00 76.50 80 TYR A O 1
ATOM 697 N N . SER A 1 81 ? 6.923 0.497 4.298 1.00 67.94 81 SER A N 1
ATOM 698 C CA . SER A 1 81 ? 7.694 0.646 5.523 1.00 67.94 81 SER A CA 1
ATOM 699 C C . SER A 1 81 ? 7.718 -0.659 6.314 1.00 67.94 81 SER A C 1
ATOM 701 O O . SER A 1 81 ? 6.744 -1.406 6.319 1.00 67.94 81 SER A O 1
ATOM 703 N N . ILE A 1 82 ? 8.832 -0.934 6.993 1.00 58.38 82 ILE A N 1
ATOM 704 C CA . ILE A 1 82 ? 9.011 -2.155 7.805 1.00 58.38 82 ILE A CA 1
ATOM 705 C C . ILE A 1 82 ? 8.659 -1.913 9.290 1.00 58.38 82 ILE A C 1
ATOM 707 O O . ILE A 1 82 ? 8.763 -2.827 10.107 1.00 58.38 82 ILE A O 1
ATOM 711 N N . PHE A 1 83 ? 8.199 -0.703 9.643 1.00 55.12 83 PHE A N 1
ATOM 712 C CA . PHE A 1 83 ? 7.927 -0.289 11.023 1.00 55.12 83 PHE A CA 1
ATOM 713 C C . PHE A 1 83 ? 7.218 -1.359 11.859 1.00 55.12 83 PHE A C 1
ATOM 715 O O . PHE A 1 83 ? 6.171 -1.886 11.490 1.00 55.12 83 PHE A O 1
ATOM 722 N N . ARG A 1 84 ? 7.767 -1.586 13.051 1.00 45.22 84 ARG A N 1
ATOM 723 C CA . ARG A 1 84 ? 6.947 -1.625 14.254 1.00 45.22 84 ARG A CA 1
ATOM 724 C C . ARG A 1 84 ? 6.933 -0.188 14.742 1.00 45.22 84 ARG A C 1
ATOM 726 O O . ARG A 1 84 ? 8.000 0.343 15.040 1.00 45.22 84 ARG A O 1
ATOM 733 N N . LEU A 1 85 ? 5.779 0.472 14.762 1.00 45.28 85 LEU A N 1
ATOM 734 C CA . LEU A 1 85 ? 5.661 1.623 15.644 1.00 45.28 85 LEU A CA 1
ATOM 735 C C . LEU A 1 85 ? 5.731 1.019 17.053 1.00 45.28 85 LEU A C 1
ATOM 737 O O . LEU A 1 85 ? 4.763 0.465 17.561 1.00 45.28 85 LEU A O 1
ATOM 741 N N . GLU A 1 86 ? 6.921 0.975 17.637 1.00 38.91 86 GLU A N 1
ATOM 742 C CA . GLU A 1 86 ? 7.043 0.732 19.067 1.00 38.91 86 GLU A CA 1
ATOM 743 C C . GLU A 1 86 ? 6.504 1.991 19.751 1.00 38.91 86 GLU A C 1
ATOM 745 O O . GLU A 1 86 ? 6.812 3.108 19.332 1.00 38.91 86 GLU A O 1
ATOM 750 N N . CYS A 1 87 ? 5.624 1.829 20.742 1.00 42.78 87 CYS A N 1
ATOM 751 C CA . CYS A 1 87 ? 5.289 2.947 21.617 1.00 42.78 87 CYS A CA 1
ATOM 752 C C . CYS A 1 87 ? 6.594 3.480 22.215 1.00 42.78 87 CYS A C 1
ATOM 754 O O . CYS A 1 87 ? 7.357 2.702 22.787 1.00 42.78 87 CYS A O 1
ATOM 756 N N . GLY A 1 88 ? 6.836 4.782 22.103 1.00 38.94 88 GLY A N 1
ATOM 757 C CA . GLY A 1 88 ? 7.964 5.418 22.769 1.00 38.94 88 GLY A CA 1
ATOM 758 C C . GLY A 1 88 ? 8.467 6.637 22.017 1.00 38.94 88 GLY A C 1
ATOM 759 O O . GLY A 1 88 ? 8.946 6.539 20.887 1.00 38.94 88 GLY A O 1
ATOM 760 N N . SER A 1 89 ? 8.406 7.797 22.665 1.00 45.72 89 SER A N 1
ATOM 761 C CA . SER A 1 89 ? 9.366 8.846 22.354 1.00 45.72 89 SER A CA 1
ATOM 762 C C . SER A 1 89 ? 10.737 8.441 22.915 1.00 45.72 89 SER A C 1
ATOM 764 O O . SER A 1 89 ? 10.851 7.599 23.809 1.00 45.72 89 SER A O 1
ATOM 766 N N . LEU A 1 90 ? 11.805 9.027 22.375 1.00 41.97 90 LEU A N 1
ATOM 767 C CA . LEU A 1 90 ? 13.171 8.831 22.874 1.00 41.97 90 LEU A CA 1
ATOM 768 C C . LEU A 1 90 ? 13.415 9.544 24.222 1.00 41.97 90 LEU A C 1
ATOM 770 O O . LEU A 1 90 ? 14.548 9.543 24.702 1.00 41.97 90 LEU A O 1
ATOM 774 N N . ASP A 1 91 ? 12.385 10.158 24.817 1.00 41.62 91 ASP A N 1
ATOM 775 C CA . ASP A 1 91 ? 12.492 11.000 26.004 1.00 41.62 91 ASP A CA 1
ATOM 776 C C . ASP A 1 91 ? 12.010 10.242 27.267 1.00 41.62 91 ASP A C 1
ATOM 778 O O . ASP A 1 91 ? 10.831 9.886 27.374 1.00 41.62 91 ASP A O 1
ATOM 782 N N . PRO A 1 92 ? 12.886 9.960 28.253 1.00 41.03 92 PRO A N 1
ATOM 783 C CA . PRO A 1 92 ? 12.558 9.118 29.409 1.00 41.03 92 PRO A CA 1
ATOM 784 C C . PRO A 1 92 ? 11.425 9.648 30.307 1.00 41.03 92 PRO A C 1
ATOM 786 O O . PRO A 1 92 ? 10.898 8.891 31.118 1.00 41.03 92 PRO A O 1
ATOM 789 N N . GLY A 1 93 ? 11.034 10.922 30.181 1.00 46.22 93 GLY A N 1
ATOM 790 C CA . GLY A 1 93 ? 9.915 11.516 30.926 1.00 46.22 93 GLY A CA 1
ATOM 791 C C . GLY A 1 93 ? 8.524 11.249 30.332 1.00 46.22 93 GLY A C 1
ATOM 792 O O . GLY A 1 93 ? 7.530 11.360 31.045 1.00 46.22 93 GLY A O 1
ATOM 793 N N . GLU A 1 94 ? 8.438 10.871 29.054 1.00 47.53 94 GLU A N 1
ATOM 794 C CA . GLU A 1 94 ? 7.175 10.574 28.353 1.00 47.53 94 GLU A CA 1
ATOM 795 C C . GLU A 1 94 ? 6.836 9.068 28.351 1.00 47.53 94 GLU A C 1
ATOM 797 O O . GLU A 1 94 ? 5.737 8.664 27.966 1.00 47.53 94 GLU A O 1
ATOM 802 N N . TYR A 1 95 ? 7.761 8.233 28.844 1.00 47.44 95 TYR A N 1
ATOM 803 C CA . TYR A 1 95 ? 7.698 6.765 28.842 1.00 47.44 95 TYR A CA 1
ATOM 804 C C . TYR A 1 95 ? 6.501 6.162 29.595 1.00 47.44 95 TYR A C 1
ATOM 806 O O . TYR A 1 95 ? 6.141 5.010 29.357 1.00 47.44 95 TYR A O 1
ATOM 814 N N . GLU A 1 96 ? 5.878 6.893 30.523 1.00 52.91 96 GLU A N 1
ATOM 815 C CA . GLU A 1 96 ? 4.857 6.302 31.397 1.00 52.91 96 GLU A CA 1
ATOM 816 C C . GLU A 1 96 ? 3.428 6.343 30.826 1.00 52.91 96 GLU A C 1
ATOM 818 O O . GLU A 1 96 ? 2.554 5.646 31.356 1.00 52.91 96 GLU A O 1
ATOM 823 N N . CYS A 1 97 ? 3.174 7.104 29.750 1.00 57.72 97 CYS A N 1
ATOM 824 C CA . CYS A 1 97 ? 1.801 7.448 29.362 1.00 57.72 97 CYS A CA 1
ATOM 825 C C . CYS A 1 97 ? 1.247 6.804 28.095 1.00 57.72 97 CYS A C 1
ATOM 827 O O . CYS A 1 97 ? 0.035 6.639 28.037 1.00 57.72 97 CYS A O 1
ATOM 829 N N . GLU A 1 98 ? 2.061 6.360 27.140 1.00 61.69 98 GLU A N 1
ATOM 830 C CA . GLU A 1 98 ? 1.554 5.714 25.918 1.00 61.69 98 GLU A CA 1
ATOM 831 C C . GLU A 1 98 ? 1.638 4.176 26.022 1.00 61.69 98 GLU A C 1
ATOM 833 O O . GLU A 1 98 ? 2.538 3.546 25.468 1.00 61.69 98 GLU A O 1
ATOM 838 N N . LYS A 1 99 ? 0.701 3.532 26.741 1.00 67.38 99 LYS A N 1
ATOM 839 C CA . LYS A 1 99 ? 0.687 2.053 26.864 1.00 67.38 99 LYS A CA 1
ATOM 840 C C . LYS A 1 99 ? 0.069 1.326 25.670 1.00 67.38 99 LYS A C 1
ATOM 842 O O . LYS A 1 99 ? 0.361 0.148 25.471 1.00 67.38 99 LYS A O 1
ATOM 847 N N . TYR A 1 100 ? -0.795 1.989 24.905 1.00 68.56 100 TYR A N 1
ATOM 848 C CA . TYR A 1 100 ? -1.503 1.397 23.769 1.00 68.56 100 TYR A CA 1
ATOM 849 C C . TYR A 1 100 ? -1.119 2.116 22.487 1.00 68.56 100 TYR A C 1
ATOM 851 O O . TYR A 1 100 ? -1.253 3.335 22.392 1.00 68.56 100 TYR A O 1
ATOM 859 N N . ASN A 1 101 ? -0.678 1.363 21.479 1.00 65.88 101 ASN A N 1
ATOM 860 C CA . ASN A 1 101 ? -0.343 1.966 20.201 1.00 65.88 101 ASN A CA 1
ATOM 861 C C . ASN A 1 101 ? -1.589 2.141 19.330 1.00 65.88 101 ASN A C 1
ATOM 863 O O . ASN A 1 101 ? -1.948 1.262 18.552 1.00 65.88 101 ASN A O 1
ATOM 867 N N . LEU A 1 102 ? -2.243 3.292 19.456 1.00 68.88 102 LEU A N 1
ATOM 868 C CA . LEU A 1 102 ? -3.343 3.684 18.569 1.00 68.88 102 LEU A CA 1
ATOM 869 C C . LEU A 1 102 ? -2.858 4.164 17.192 1.00 68.88 102 LEU A C 1
ATOM 871 O O . LEU A 1 102 ? -3.654 4.289 16.263 1.00 68.88 102 LEU A O 1
ATOM 875 N N . LYS A 1 103 ? -1.560 4.467 17.070 1.00 61.56 103 LYS A N 1
ATOM 876 C CA . LYS A 1 103 ? -0.923 4.959 15.843 1.00 61.56 103 LYS A CA 1
ATOM 877 C C . LYS A 1 103 ? -0.429 3.811 14.959 1.00 61.56 103 LYS A C 1
ATOM 879 O O . LYS A 1 103 ? -0.226 4.044 13.772 1.00 61.56 103 LYS A O 1
ATOM 884 N N . ASP A 1 104 ? -0.240 2.607 15.509 1.00 62.25 104 ASP A N 1
ATOM 885 C CA . ASP A 1 104 ? 0.140 1.421 14.741 1.00 62.25 104 ASP A CA 1
ATOM 886 C C . ASP A 1 104 ? -1.090 0.844 14.046 1.00 62.25 104 ASP A C 1
ATOM 888 O O . ASP A 1 104 ? -2.038 0.395 14.706 1.00 62.25 104 ASP A O 1
ATOM 892 N N . PRO A 1 105 ? -1.131 0.865 12.710 1.00 63.88 105 PRO A N 1
ATOM 893 C CA . PRO A 1 105 ? -2.238 0.258 12.025 1.00 63.88 105 PRO A CA 1
ATOM 894 C C . PRO A 1 105 ? -2.205 -1.270 12.233 1.00 63.88 105 PRO A C 1
ATOM 896 O O . PRO A 1 105 ? -1.274 -1.942 11.803 1.00 63.88 105 PRO A O 1
ATOM 899 N N . PHE A 1 106 ? -3.259 -1.851 12.833 1.00 71.12 106 PHE A N 1
ATOM 900 C CA . PHE A 1 106 ? -3.582 -3.288 12.731 1.00 71.12 106 PHE A CA 1
ATOM 901 C C . PHE A 1 106 ? -3.429 -3.812 11.294 1.00 71.12 106 PHE A C 1
ATOM 903 O O . PHE A 1 106 ? -2.965 -4.934 11.085 1.00 71.12 106 PHE A O 1
ATOM 910 N N . TYR A 1 107 ? -3.735 -2.965 10.305 1.00 66.69 107 TYR A N 1
ATOM 911 C CA . TYR A 1 107 ? -3.214 -3.103 8.955 1.00 66.69 107 TYR A CA 1
ATOM 912 C C . TYR A 1 107 ? -1.697 -2.856 8.921 1.00 66.69 107 TYR A C 1
ATOM 914 O O . TYR A 1 107 ? -1.221 -1.742 8.696 1.00 66.69 107 TYR A O 1
ATOM 922 N N . ASN A 1 108 ? -0.915 -3.907 9.141 1.00 57.00 108 ASN A N 1
ATOM 923 C CA . ASN A 1 108 ? 0.531 -3.785 9.086 1.00 57.00 108 ASN A CA 1
ATOM 924 C C . ASN A 1 108 ? 0.977 -3.479 7.643 1.00 57.00 108 ASN A C 1
ATOM 926 O O . ASN A 1 108 ? 0.534 -4.120 6.692 1.00 57.00 108 ASN A O 1
ATOM 930 N N . LEU A 1 109 ? 1.934 -2.567 7.466 1.00 53.38 109 LEU A N 1
ATOM 931 C CA . LEU A 1 109 ? 2.611 -2.322 6.183 1.00 53.38 109 LEU A CA 1
ATOM 932 C C . LEU A 1 109 ? 3.329 -3.575 5.627 1.00 53.38 109 LEU A C 1
ATOM 934 O O . LEU A 1 109 ? 3.707 -3.610 4.456 1.00 53.38 109 LEU A O 1
ATOM 938 N N . ARG A 1 110 ? 3.452 -4.642 6.427 1.00 54.25 110 ARG A N 1
ATOM 939 C CA . ARG A 1 110 ? 3.815 -6.003 5.995 1.00 54.25 110 ARG A CA 1
ATOM 940 C C . ARG A 1 110 ? 2.774 -6.688 5.101 1.00 54.25 110 ARG A C 1
ATOM 942 O O . ARG A 1 110 ? 3.142 -7.653 4.437 1.00 54.25 110 ARG A O 1
ATOM 949 N N . ASN A 1 111 ? 1.535 -6.195 5.042 1.00 63.62 111 ASN A N 1
ATOM 950 C CA . ASN A 1 111 ? 0.450 -6.792 4.255 1.00 63.62 111 ASN A CA 1
ATOM 951 C C . ASN A 1 111 ? 0.622 -6.615 2.742 1.00 63.62 111 ASN A C 1
ATOM 953 O O . ASN A 1 111 ? -0.066 -7.277 1.977 1.00 63.62 111 ASN A O 1
ATOM 957 N N . TRP A 1 112 ? 1.560 -5.777 2.285 1.00 79.75 112 TRP A N 1
ATOM 958 C CA . TRP A 1 112 ? 1.921 -5.736 0.869 1.00 79.75 112 TRP A CA 1
ATOM 959 C C . TRP A 1 112 ? 2.627 -7.030 0.467 1.00 79.75 112 TRP A C 1
ATOM 961 O O . TRP A 1 112 ? 3.805 -7.251 0.787 1.00 79.75 112 TRP A O 1
ATOM 971 N N . THR A 1 113 ? 1.900 -7.875 -0.255 1.00 81.38 113 THR A N 1
ATOM 972 C CA . THR A 1 113 ? 2.399 -9.147 -0.764 1.00 81.38 113 THR A CA 1
ATOM 973 C C . THR A 1 113 ? 3.052 -8.986 -2.135 1.00 81.38 113 THR A C 1
ATOM 975 O O . THR A 1 113 ? 2.820 -8.029 -2.879 1.00 81.38 113 THR A O 1
ATOM 978 N N . THR A 1 114 ? 3.846 -9.982 -2.519 1.00 86.12 114 THR A N 1
ATOM 979 C CA . THR A 1 114 ? 4.368 -10.147 -3.883 1.00 86.12 114 THR A CA 1
ATOM 980 C C . THR A 1 114 ? 3.250 -10.082 -4.923 1.00 86.12 114 THR A C 1
ATOM 982 O O . THR A 1 114 ? 3.422 -9.492 -5.988 1.00 86.12 114 THR A O 1
ATOM 985 N N . ASP A 1 115 ? 2.096 -10.678 -4.613 1.00 89.44 115 ASP A N 1
ATOM 986 C CA . ASP A 1 115 ? 0.969 -10.775 -5.534 1.00 89.44 115 ASP A CA 1
ATOM 987 C C . ASP A 1 115 ? 0.231 -9.436 -5.683 1.00 89.44 115 ASP A C 1
ATOM 989 O O . ASP A 1 115 ? -0.366 -9.190 -6.736 1.00 89.44 115 ASP A O 1
ATOM 993 N N . ASP A 1 116 ? 0.281 -8.555 -4.680 1.00 89.94 116 ASP A N 1
ATOM 994 C CA . ASP A 1 116 ? -0.246 -7.185 -4.776 1.00 89.94 116 ASP A CA 1
ATOM 995 C C . ASP A 1 116 ? 0.625 -6.334 -5.694 1.00 89.94 116 ASP A C 1
ATOM 997 O O . ASP A 1 116 ? 0.127 -5.660 -6.592 1.00 89.94 116 ASP A O 1
ATOM 1001 N N . LEU A 1 117 ? 1.946 -6.431 -5.559 1.00 91.38 117 LEU A N 1
ATOM 1002 C CA . LEU A 1 117 ? 2.866 -5.702 -6.430 1.00 91.38 117 LEU A CA 1
ATOM 1003 C C . LEU A 1 117 ? 2.853 -6.224 -7.877 1.00 91.38 117 LEU A C 1
ATOM 1005 O O . LEU A 1 117 ? 2.946 -5.439 -8.823 1.00 91.38 117 LEU A O 1
ATOM 1009 N N . ILE A 1 118 ? 2.670 -7.534 -8.073 1.00 92.31 118 ILE A N 1
ATOM 1010 C CA . ILE A 1 118 ? 2.405 -8.114 -9.400 1.00 92.31 118 ILE A CA 1
ATOM 1011 C C . ILE A 1 118 ? 1.119 -7.529 -9.986 1.00 92.31 118 ILE A C 1
ATOM 1013 O O . ILE A 1 118 ? 1.063 -7.226 -11.179 1.00 92.31 118 ILE A O 1
ATOM 1017 N N . TYR A 1 119 ? 0.075 -7.374 -9.173 1.00 94.25 119 TYR A N 1
ATOM 1018 C CA . TYR A 1 119 ? -1.190 -6.795 -9.614 1.00 94.25 119 TYR A CA 1
ATOM 1019 C C . TYR A 1 119 ? -1.055 -5.323 -9.991 1.00 94.25 119 TYR A C 1
ATOM 1021 O O . TYR A 1 119 ? -1.490 -4.943 -11.078 1.00 94.25 119 TYR A O 1
ATOM 1029 N N . LEU A 1 120 ? -0.329 -4.541 -9.190 1.00 94.12 120 LEU A N 1
ATOM 1030 C CA . LEU A 1 120 ? 0.045 -3.170 -9.528 1.00 94.12 120 LEU A CA 1
ATOM 1031 C C . LEU A 1 120 ? 0.769 -3.099 -10.879 1.00 94.12 120 LEU A C 1
ATOM 1033 O O . LEU A 1 120 ? 0.377 -2.328 -11.751 1.00 94.12 120 LEU A O 1
ATOM 1037 N N . GLY A 1 121 ? 1.779 -3.940 -11.109 1.00 93.31 121 GLY A N 1
ATOM 1038 C CA . GLY A 1 121 ? 2.484 -3.941 -12.394 1.00 93.31 121 GLY A CA 1
ATOM 1039 C C . GLY A 1 121 ? 1.661 -4.503 -13.558 1.00 93.31 121 GLY A C 1
ATOM 1040 O O . GLY A 1 121 ? 1.946 -4.207 -14.714 1.00 93.31 121 GLY A O 1
ATOM 1041 N N . LYS A 1 122 ? 0.628 -5.317 -13.295 1.00 94.00 122 LYS A N 1
ATOM 1042 C CA . LYS A 1 122 ? -0.336 -5.732 -14.328 1.00 94.00 122 LYS A CA 1
ATOM 1043 C C . LYS A 1 122 ? -1.255 -4.585 -14.732 1.00 94.00 122 LYS A C 1
ATOM 1045 O O . LYS A 1 122 ? -1.586 -4.508 -15.918 1.00 94.00 122 LYS A O 1
ATOM 1050 N N . LYS A 1 123 ? -1.650 -3.748 -13.765 1.00 94.94 123 LYS A N 1
ATOM 1051 C CA . LYS A 1 123 ? -2.421 -2.521 -13.975 1.00 94.94 123 LYS A CA 1
ATOM 1052 C C . LYS A 1 123 ? -1.594 -1.501 -14.763 1.00 94.94 123 LYS A C 1
ATOM 1054 O O . LYS A 1 123 ? -2.036 -1.052 -15.812 1.00 94.94 123 LYS A O 1
ATOM 1059 N N . PHE A 1 124 ? -0.361 -1.234 -14.333 1.00 93.50 124 PHE A N 1
ATOM 1060 C CA . PHE A 1 124 ? 0.574 -0.315 -14.994 1.00 93.50 124 PHE A CA 1
ATOM 1061 C C . PHE A 1 124 ? 1.544 -1.061 -15.918 1.00 93.50 124 PHE A C 1
ATOM 1063 O O . PHE A 1 124 ? 2.743 -1.169 -15.656 1.00 93.50 124 PHE A O 1
ATOM 1070 N N . LYS A 1 125 ? 0.997 -1.631 -16.998 1.00 89.56 125 LYS A N 1
ATOM 1071 C CA . LYS A 1 125 ? 1.668 -2.621 -17.868 1.00 89.56 125 LYS A CA 1
ATOM 1072 C C . LYS A 1 125 ? 3.025 -2.180 -18.442 1.00 89.56 125 LYS A C 1
ATOM 1074 O O . LYS A 1 125 ? 3.874 -3.037 -18.687 1.00 89.56 125 LYS A O 1
ATOM 1079 N N . ASP A 1 126 ? 3.224 -0.877 -18.642 1.00 89.94 126 ASP A N 1
ATOM 1080 C CA . ASP A 1 126 ? 4.424 -0.303 -19.271 1.00 89.94 126 ASP A CA 1
ATOM 1081 C C . ASP A 1 126 ? 5.444 0.217 -18.243 1.00 89.94 126 ASP A C 1
ATOM 1083 O O . ASP A 1 126 ? 6.468 0.813 -18.595 1.00 89.94 126 ASP A O 1
ATOM 1087 N N . LYS A 1 127 ? 5.181 -0.027 -16.955 1.00 92.31 127 LYS A N 1
ATOM 1088 C CA . LYS A 1 127 ? 6.021 0.397 -15.840 1.00 92.31 127 LYS A CA 1
ATOM 1089 C C . LYS A 1 127 ? 6.849 -0.759 -15.283 1.00 92.31 127 LYS A C 1
ATOM 1091 O O . LYS A 1 127 ? 6.563 -1.944 -15.477 1.00 92.31 127 LYS A O 1
ATOM 1096 N N . PHE A 1 128 ? 7.895 -0.378 -14.563 1.00 92.88 128 PHE A N 1
ATOM 1097 C CA . PHE A 1 128 ? 8.712 -1.266 -13.749 1.00 92.88 128 PHE A CA 1
ATOM 1098 C C . PHE A 1 128 ? 8.434 -0.939 -12.289 1.00 92.88 128 PHE A C 1
ATOM 1100 O O . PHE A 1 128 ? 8.730 0.168 -11.840 1.00 92.88 128 PHE A O 1
ATOM 1107 N N . ILE A 1 129 ? 7.851 -1.892 -11.568 1.00 93.12 129 ILE A N 1
ATOM 1108 C CA . ILE A 1 129 ? 7.573 -1.773 -10.140 1.00 93.12 129 ILE A CA 1
ATOM 1109 C C . ILE A 1 129 ? 8.801 -2.263 -9.385 1.00 93.12 129 ILE A C 1
ATOM 1111 O O . ILE A 1 129 ? 9.162 -3.436 -9.485 1.00 93.12 129 ILE A O 1
ATOM 1115 N N . ILE A 1 130 ? 9.441 -1.361 -8.651 1.00 90.12 130 ILE A N 1
ATOM 1116 C CA . ILE A 1 130 ? 10.647 -1.625 -7.869 1.00 90.12 130 ILE A CA 1
ATOM 1117 C C . ILE A 1 130 ? 10.268 -1.465 -6.395 1.00 90.12 130 ILE A C 1
ATOM 1119 O O . ILE A 1 130 ? 10.113 -0.331 -5.941 1.00 90.12 130 ILE A O 1
ATOM 1123 N N . PRO A 1 131 ? 10.038 -2.560 -5.651 1.00 87.44 131 PRO A N 1
ATOM 1124 C CA . PRO A 1 131 ? 9.804 -2.474 -4.218 1.00 87.44 131 PRO A CA 1
ATOM 1125 C C . PRO A 1 131 ? 11.042 -1.936 -3.498 1.00 87.44 131 PRO A C 1
ATOM 1127 O O . PRO A 1 131 ? 12.162 -2.352 -3.788 1.00 87.44 131 PRO A O 1
ATOM 1130 N N . SER A 1 132 ? 10.833 -1.047 -2.532 1.00 78.88 132 SER A N 1
ATOM 1131 C CA . SER A 1 132 ? 11.861 -0.650 -1.576 1.00 78.88 132 SER A CA 1
ATOM 1132 C C . SER A 1 132 ? 11.285 -0.543 -0.172 1.00 78.88 132 SER A C 1
ATOM 1134 O O . SER A 1 132 ? 10.163 -0.072 0.040 1.00 78.88 132 SER A O 1
ATOM 1136 N N . SER A 1 133 ? 12.072 -0.996 0.795 1.00 72.75 133 SER A N 1
ATOM 1137 C CA . SER A 1 133 ? 11.772 -0.811 2.200 1.00 72.75 133 SER A CA 1
ATOM 1138 C C . SER A 1 133 ? 12.221 0.575 2.666 1.00 72.75 133 SER A C 1
ATOM 1140 O O . SER A 1 133 ? 13.303 1.048 2.322 1.00 72.75 133 SER A O 1
ATOM 1142 N N . VAL A 1 134 ? 11.388 1.240 3.464 1.00 65.62 134 VAL A N 1
ATOM 1143 C CA . VAL A 1 134 ? 11.741 2.497 4.139 1.00 65.62 134 VAL A CA 1
ATOM 1144 C C . VAL A 1 134 ? 11.786 2.238 5.643 1.00 65.62 134 VAL A C 1
ATOM 1146 O O . VAL A 1 134 ? 10.771 1.870 6.241 1.00 65.62 134 VAL A O 1
ATOM 1149 N N . GLY A 1 135 ? 12.965 2.398 6.250 1.00 54.38 135 GLY A N 1
ATOM 1150 C CA . GLY A 1 135 ? 13.149 2.360 7.704 1.00 54.38 135 GLY A CA 1
ATOM 1151 C C . GLY A 1 135 ? 13.045 3.752 8.337 1.00 54.38 135 GLY A C 1
ATOM 1152 O O . GLY A 1 135 ? 13.307 4.753 7.674 1.00 54.38 135 GLY A O 1
ATOM 1153 N N . SER A 1 136 ? 12.702 3.829 9.627 1.00 41.31 136 SER A N 1
ATOM 1154 C CA . SER A 1 136 ? 12.918 5.037 10.436 1.00 41.31 136 SER A CA 1
ATOM 1155 C C . SER A 1 136 ? 14.260 5.003 11.140 1.00 41.31 136 SER A C 1
ATOM 1157 O O . SER A 1 136 ? 14.429 4.356 12.171 1.00 41.31 136 SER A O 1
ATOM 1159 N N . GLY A 1 137 ? 15.194 5.769 10.609 1.00 33.81 137 GLY A N 1
ATOM 1160 C CA . GLY A 1 137 ? 16.334 6.303 11.340 1.00 33.81 137 GLY A CA 1
ATOM 1161 C C . GLY A 1 137 ? 16.547 7.743 10.886 1.00 33.81 137 GLY A C 1
ATOM 1162 O O . GLY A 1 137 ? 15.952 8.164 9.894 1.00 33.81 137 GLY A O 1
ATOM 1163 N N . PHE A 1 138 ? 17.374 8.509 11.598 1.00 26.22 138 PHE A N 1
ATOM 1164 C CA . PHE A 1 138 ? 17.756 9.889 11.258 1.00 26.22 138 PHE A CA 1
ATOM 1165 C C . PHE A 1 138 ? 18.602 9.969 9.966 1.00 26.22 138 PHE A C 1
ATOM 1167 O O . PHE A 1 138 ? 19.758 10.380 9.975 1.00 26.22 138 PHE A O 1
ATOM 1174 N N . GLY A 1 139 ? 18.027 9.558 8.840 1.00 31.14 139 GLY A N 1
ATOM 1175 C CA . GLY A 1 139 ? 18.636 9.587 7.521 1.00 31.14 139 GLY A CA 1
ATOM 1176 C C . GLY A 1 139 ? 17.656 9.054 6.483 1.00 31.14 139 GLY A C 1
ATOM 1177 O O . GLY A 1 139 ? 17.366 7.861 6.454 1.00 31.14 139 GLY A O 1
ATOM 1178 N N . TYR A 1 140 ? 17.147 9.942 5.626 1.00 33.84 140 TYR A N 1
ATOM 1179 C CA . TYR A 1 140 ? 16.483 9.551 4.384 1.00 33.84 140 TYR A CA 1
ATOM 1180 C C . TYR A 1 140 ? 17.518 8.856 3.505 1.00 33.84 140 TYR A C 1
ATOM 1182 O O . TYR A 1 140 ? 18.312 9.506 2.831 1.00 33.84 140 TYR A O 1
ATOM 1190 N N . TYR A 1 141 ? 17.534 7.532 3.528 1.00 38.09 141 TYR A N 1
ATOM 1191 C CA . TYR A 1 141 ? 18.305 6.772 2.564 1.00 38.09 141 TYR A CA 1
ATOM 1192 C C . TYR A 1 141 ? 17.390 6.470 1.374 1.00 38.09 141 TYR A C 1
ATOM 1194 O O . TYR A 1 141 ? 16.609 5.522 1.374 1.00 38.09 141 TYR A O 1
ATOM 1202 N N . GLU A 1 142 ? 17.437 7.342 0.364 1.00 41.72 142 GLU A N 1
ATOM 1203 C CA . GLU A 1 142 ? 16.937 7.031 -0.975 1.00 41.72 142 GLU A CA 1
ATOM 1204 C C . GLU A 1 142 ? 17.978 6.157 -1.670 1.00 41.72 142 GLU A C 1
ATOM 1206 O O . GLU A 1 142 ? 18.916 6.644 -2.296 1.00 41.72 142 GLU A O 1
ATOM 1211 N N . GLY A 1 143 ? 17.851 4.846 -1.518 1.00 42.94 143 GLY A N 1
ATOM 1212 C CA . GLY A 1 143 ? 18.729 3.894 -2.177 1.00 42.94 143 GLY A CA 1
ATOM 1213 C C . GLY A 1 143 ? 17.934 2.746 -2.767 1.00 42.94 143 GLY A C 1
ATOM 1214 O O . GLY A 1 143 ? 16.896 2.329 -2.255 1.00 42.94 143 GLY A O 1
ATOM 1215 N N . TYR A 1 144 ? 18.428 2.242 -3.888 1.00 47.34 144 TYR A N 1
ATOM 1216 C CA . TYR A 1 144 ? 18.054 0.938 -4.412 1.00 47.34 144 TYR A CA 1
ATOM 1217 C C . TYR A 1 144 ? 18.597 -0.105 -3.437 1.00 47.34 144 TYR A C 1
ATOM 1219 O O . TYR A 1 144 ? 19.782 -0.429 -3.496 1.00 47.34 144 TYR A O 1
ATOM 1227 N N . TYR A 1 145 ? 17.784 -0.540 -2.471 1.00 54.47 145 TYR A N 1
ATOM 1228 C CA . TYR A 1 145 ? 18.278 -1.418 -1.414 1.00 54.47 145 TYR A CA 1
ATOM 1229 C C . TYR A 1 145 ? 18.235 -2.896 -1.773 1.00 54.47 145 TYR A C 1
ATOM 1231 O O . TYR A 1 145 ? 17.428 -3.378 -2.567 1.00 54.47 145 TYR A O 1
ATOM 1239 N N . TYR A 1 146 ? 19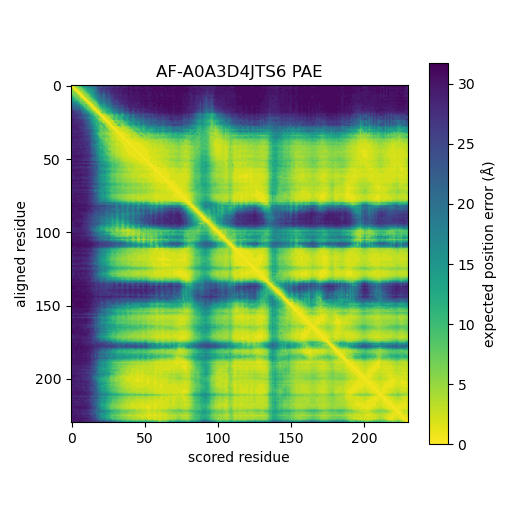.248 -3.534 -1.200 1.00 52.88 146 TYR A N 1
ATOM 1240 C CA . TYR A 1 146 ? 19.872 -4.792 -1.536 1.00 52.88 146 TYR A CA 1
ATOM 1241 C C . TYR A 1 146 ? 18.930 -5.978 -1.389 1.00 52.88 146 TYR A C 1
ATOM 1243 O O . TYR A 1 146 ? 18.062 -6.003 -0.528 1.00 52.88 146 TYR A O 1
ATOM 1251 N N . VAL A 1 147 ? 19.182 -7.008 -2.191 1.00 51.66 147 VAL A N 1
ATOM 1252 C CA . VAL A 1 147 ? 18.668 -8.353 -1.942 1.00 51.66 147 VAL A CA 1
ATOM 1253 C C . VAL A 1 147 ? 19.175 -8.828 -0.573 1.00 51.66 147 VAL A C 1
ATOM 1255 O O . VAL A 1 147 ? 20.281 -9.363 -0.482 1.00 51.66 147 VAL A O 1
ATOM 1258 N N . ASP A 1 148 ? 18.405 -8.613 0.492 1.00 53.31 148 ASP A N 1
ATOM 1259 C CA . ASP A 1 148 ? 18.604 -9.322 1.754 1.00 53.31 148 ASP A CA 1
ATOM 1260 C C . ASP A 1 148 ? 17.924 -10.707 1.693 1.00 53.31 148 ASP A C 1
ATOM 1262 O O . ASP A 1 148 ? 17.249 -11.051 0.716 1.00 53.31 148 ASP A O 1
ATOM 1266 N N . LYS A 1 149 ? 18.152 -11.558 2.700 1.00 54.84 149 LYS A N 1
ATOM 1267 C CA . LYS A 1 149 ? 17.577 -12.915 2.714 1.00 54.84 149 LYS A CA 1
ATOM 1268 C C . LYS A 1 149 ? 16.052 -12.923 2.897 1.00 54.84 149 LYS A C 1
ATOM 1270 O O . LYS A 1 149 ? 15.411 -13.835 2.383 1.00 54.84 149 LYS A O 1
ATOM 1275 N N . GLU A 1 150 ? 15.483 -11.957 3.615 1.00 61.19 150 GLU A N 1
ATOM 1276 C CA . GLU A 1 150 ? 14.038 -11.865 3.864 1.00 61.19 150 GLU A CA 1
ATOM 1277 C C . GLU A 1 150 ? 13.298 -11.367 2.610 1.00 61.19 150 GLU A C 1
ATOM 1279 O O . GLU A 1 150 ? 12.306 -11.962 2.180 1.00 61.19 150 GLU A O 1
ATOM 1284 N N . ASP A 1 151 ? 13.843 -10.346 1.952 1.00 64.81 151 ASP A N 1
ATOM 1285 C CA . ASP A 1 151 ? 13.368 -9.801 0.686 1.00 64.81 151 ASP A CA 1
ATOM 1286 C C . ASP A 1 151 ? 13.553 -10.799 -0.466 1.00 64.81 151 ASP A C 1
ATOM 1288 O O . ASP A 1 151 ? 12.738 -10.828 -1.389 1.00 64.81 151 ASP A O 1
ATOM 1292 N N . ALA A 1 152 ? 14.567 -11.672 -0.416 1.00 67.38 152 ALA A N 1
ATOM 1293 C CA . ALA A 1 152 ? 14.751 -12.711 -1.428 1.00 67.38 152 ALA A CA 1
ATOM 1294 C C . ALA A 1 152 ? 13.606 -13.726 -1.471 1.00 67.38 152 ALA A C 1
ATOM 1296 O O . ALA A 1 152 ? 13.107 -14.040 -2.553 1.00 67.38 152 ALA A O 1
ATOM 1297 N N . GLU A 1 153 ? 13.144 -14.202 -0.314 1.00 72.50 153 GLU A N 1
ATOM 1298 C CA . GLU A 1 153 ? 11.974 -15.081 -0.269 1.00 72.50 153 GLU A CA 1
ATOM 1299 C C . GLU A 1 153 ? 10.690 -14.330 -0.626 1.00 72.50 153 GLU A C 1
ATOM 1301 O O . GLU A 1 153 ? 9.859 -14.842 -1.387 1.00 72.50 153 GLU A O 1
ATOM 1306 N N . LYS A 1 154 ? 10.546 -13.088 -0.144 1.00 76.75 154 LYS A N 1
ATOM 1307 C CA . LYS A 1 154 ? 9.377 -12.249 -0.425 1.00 76.75 154 LYS A CA 1
ATOM 1308 C C . LYS A 1 154 ? 9.242 -11.929 -1.916 1.00 76.75 154 LYS A C 1
ATOM 1310 O O . LYS A 1 154 ? 8.139 -11.977 -2.454 1.00 76.75 154 LYS A O 1
ATOM 1315 N N . PHE A 1 155 ? 10.330 -11.649 -2.624 1.00 81.25 155 PHE A N 1
ATOM 1316 C CA . PHE A 1 155 ? 10.296 -11.234 -4.030 1.00 81.25 155 PHE A CA 1
ATOM 1317 C C . PHE A 1 155 ? 10.832 -12.287 -5.000 1.00 81.25 155 PHE A C 1
ATOM 1319 O O . PHE A 1 155 ? 11.139 -11.968 -6.140 1.00 81.25 155 PHE A O 1
ATOM 1326 N N . LYS A 1 156 ? 10.853 -13.571 -4.633 1.00 80.88 156 LYS A N 1
ATOM 1327 C CA . LYS A 1 156 ? 11.343 -14.647 -5.519 1.00 80.88 156 LYS A CA 1
ATOM 1328 C C . LYS A 1 156 ? 10.665 -14.754 -6.892 1.00 80.88 156 LYS A C 1
ATOM 1330 O O . LYS A 1 156 ? 11.233 -15.329 -7.812 1.00 80.88 156 LYS A O 1
ATOM 1335 N N . LYS A 1 157 ? 9.436 -14.238 -7.036 1.00 86.00 157 LYS A N 1
ATOM 1336 C CA . LYS A 1 157 ? 8.709 -14.189 -8.322 1.00 86.00 157 LYS A CA 1
ATOM 1337 C C . LYS A 1 157 ? 9.146 -13.011 -9.212 1.00 86.00 157 LYS A C 1
ATOM 1339 O O . LYS A 1 157 ? 8.655 -12.889 -10.331 1.00 86.00 157 LYS A O 1
ATOM 1344 N N . PHE A 1 158 ? 9.982 -12.112 -8.698 1.00 89.44 158 PHE A N 1
ATOM 1345 C CA . PHE A 1 158 ? 10.413 -10.893 -9.373 1.00 89.44 158 PHE A CA 1
ATOM 1346 C C . PHE A 1 158 ? 11.710 -11.147 -10.135 1.00 89.44 158 PHE A C 1
ATOM 1348 O O . PHE A 1 158 ? 12.505 -12.021 -9.793 1.00 89.44 158 PHE A O 1
ATOM 1355 N N . SER A 1 159 ? 11.934 -10.339 -11.164 1.00 90.38 159 SER A N 1
ATOM 1356 C CA . SER A 1 159 ? 13.213 -10.298 -11.858 1.00 90.38 159 SER A CA 1
ATOM 1357 C C . SER A 1 159 ? 14.240 -9.532 -11.027 1.00 90.38 159 SER A C 1
ATOM 1359 O O . SER A 1 159 ? 13.891 -8.676 -10.212 1.00 90.38 159 SER A O 1
ATOM 1361 N N . VAL A 1 160 ? 15.523 -9.806 -11.264 1.00 88.19 160 VAL A N 1
ATOM 1362 C CA . VAL A 1 160 ? 16.632 -9.098 -10.613 1.00 88.19 160 VAL A CA 1
ATOM 1363 C C . VAL A 1 160 ? 17.281 -8.144 -11.611 1.00 88.19 160 VAL A C 1
ATOM 1365 O O . VAL A 1 160 ? 17.734 -8.561 -12.678 1.00 88.19 160 VAL A O 1
ATOM 1368 N N . GLY A 1 161 ? 17.313 -6.862 -11.262 1.00 89.00 161 GLY A N 1
ATOM 1369 C CA . GLY A 1 161 ? 18.032 -5.814 -11.979 1.00 89.00 161 GLY A CA 1
ATOM 1370 C C . GLY A 1 161 ? 19.372 -5.483 -11.324 1.00 89.00 161 GLY A C 1
ATOM 1371 O O . GLY A 1 161 ? 19.719 -6.035 -10.274 1.00 89.00 161 GLY A O 1
ATOM 1372 N N . LYS A 1 162 ? 20.135 -4.581 -11.949 1.00 89.44 162 LYS A N 1
ATOM 1373 C CA . LYS A 1 162 ? 21.422 -4.086 -11.440 1.00 89.44 162 LYS A CA 1
ATOM 1374 C C . LYS A 1 162 ? 21.556 -2.571 -11.570 1.00 89.44 162 LYS A C 1
ATOM 1376 O O . LYS A 1 162 ? 21.084 -1.974 -12.536 1.00 89.44 162 LYS A O 1
ATOM 1381 N N . VAL A 1 163 ? 22.223 -1.958 -10.602 1.00 86.69 163 VAL A N 1
ATOM 1382 C CA . VAL A 1 163 ? 22.666 -0.563 -10.666 1.00 86.69 163 VAL A CA 1
ATOM 1383 C C . VAL A 1 163 ? 24.024 -0.518 -11.366 1.00 86.69 163 VAL A C 1
ATOM 1385 O O . VAL A 1 163 ? 24.934 -1.238 -10.958 1.00 86.69 163 VAL A O 1
ATOM 1388 N N . LYS A 1 164 ? 24.167 0.310 -12.406 1.00 88.06 164 LYS A N 1
ATOM 1389 C CA . LYS A 1 164 ? 25.362 0.370 -13.270 1.00 88.06 164 LYS A CA 1
ATOM 1390 C C . LYS A 1 164 ? 26.641 0.664 -12.497 1.00 88.06 164 LYS A C 1
ATOM 1392 O O . LYS A 1 164 ? 27.659 0.016 -12.704 1.00 88.06 164 LYS A O 1
ATOM 1397 N N . GLU A 1 165 ? 26.589 1.652 -11.610 1.00 85.69 165 GLU A N 1
ATOM 1398 C CA . GLU A 1 165 ? 27.777 2.200 -10.954 1.00 85.69 165 GLU A CA 1
ATOM 1399 C C . GLU A 1 165 ? 28.287 1.301 -9.826 1.00 85.69 165 GLU A C 1
ATOM 1401 O O . GLU A 1 165 ? 29.492 1.171 -9.633 1.00 85.69 165 GLU A O 1
ATOM 1406 N N . SER A 1 166 ? 27.377 0.682 -9.072 1.00 83.56 166 SER A N 1
ATOM 1407 C CA . SER A 1 166 ? 27.719 -0.121 -7.893 1.00 83.56 166 SER A CA 1
ATOM 1408 C C . SER A 1 166 ? 27.635 -1.628 -8.130 1.00 83.56 166 SER A C 1
ATOM 1410 O O . SER A 1 166 ? 28.083 -2.407 -7.292 1.00 83.56 166 SER A O 1
A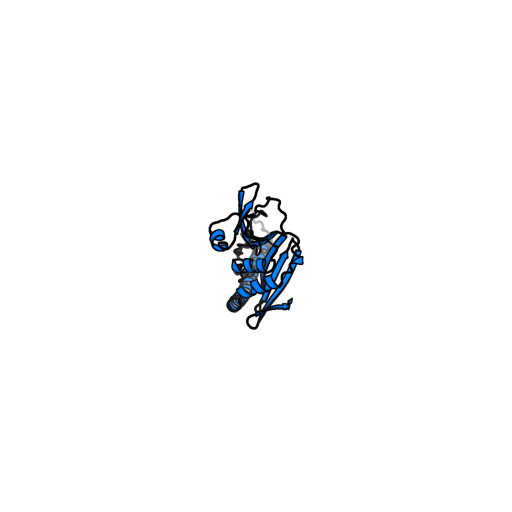TOM 1412 N N . GLY A 1 167 ? 27.002 -2.065 -9.222 1.00 83.50 167 GLY A N 1
ATOM 1413 C CA . GLY A 1 167 ? 26.627 -3.463 -9.435 1.00 83.50 167 GLY A CA 1
ATOM 1414 C C . GLY A 1 167 ? 25.560 -3.974 -8.458 1.00 83.50 167 GLY A C 1
ATOM 1415 O O . GLY A 1 167 ? 25.255 -5.172 -8.468 1.00 83.50 167 GLY A O 1
ATOM 1416 N N . ALA A 1 168 ? 24.992 -3.100 -7.615 1.00 82.00 168 ALA A N 1
ATOM 1417 C CA . ALA A 1 168 ? 23.999 -3.475 -6.615 1.00 82.00 168 ALA A CA 1
ATOM 1418 C C . ALA A 1 168 ? 22.759 -4.070 -7.287 1.00 82.00 168 ALA A C 1
ATOM 1420 O O . ALA A 1 168 ? 22.284 -3.566 -8.304 1.00 82.00 168 ALA A O 1
ATOM 1421 N N . LYS A 1 169 ? 22.238 -5.157 -6.717 1.00 85.38 169 LYS A N 1
ATOM 1422 C CA . LYS A 1 169 ? 21.064 -5.860 -7.238 1.00 85.38 169 LYS A CA 1
ATOM 1423 C C . LYS A 1 169 ? 19.794 -5.364 -6.563 1.00 85.38 169 LYS A C 1
ATOM 1425 O O . LYS A 1 169 ? 19.803 -5.128 -5.359 1.00 85.38 169 LYS A O 1
ATOM 1430 N N . PHE A 1 170 ? 18.708 -5.309 -7.325 1.00 85.12 170 PHE A N 1
ATOM 1431 C CA . PHE A 1 170 ? 17.372 -4.985 -6.825 1.00 85.12 170 PHE A CA 1
ATOM 1432 C C . PHE A 1 170 ? 16.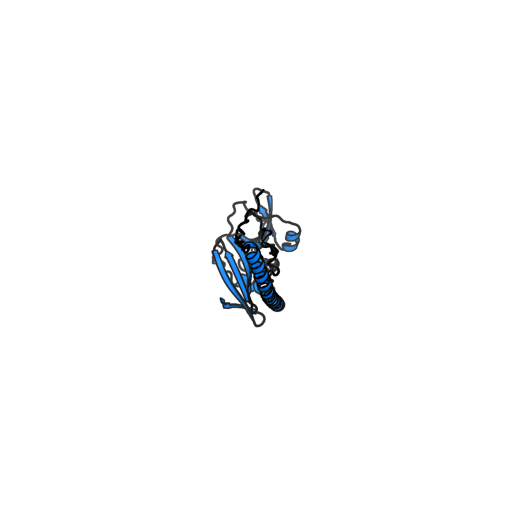314 -5.869 -7.490 1.00 85.12 170 PHE A C 1
ATOM 1434 O O . PHE A 1 170 ? 16.511 -6.347 -8.610 1.00 85.12 170 PHE A O 1
ATOM 1441 N N . TYR A 1 171 ? 15.185 -6.069 -6.813 1.00 88.06 171 TYR A N 1
ATOM 1442 C CA . TYR A 1 171 ? 14.032 -6.764 -7.379 1.00 88.06 171 TYR A CA 1
ATOM 1443 C C . TYR A 1 171 ? 13.158 -5.812 -8.181 1.00 88.06 171 TYR A C 1
ATOM 1445 O O . TYR A 1 171 ? 12.974 -4.654 -7.810 1.00 88.06 171 TYR A O 1
ATOM 1453 N N . TYR A 1 172 ? 12.582 -6.304 -9.271 1.00 90.38 172 TYR A N 1
ATOM 1454 C CA . TYR A 1 172 ? 11.579 -5.562 -10.015 1.00 90.38 172 TYR A CA 1
ATOM 1455 C C . TYR A 1 172 ? 10.556 -6.490 -10.669 1.00 90.38 172 TYR A C 1
ATOM 1457 O O . TYR A 1 172 ? 10.840 -7.639 -11.014 1.00 90.38 172 TYR A O 1
ATOM 1465 N N . TYR A 1 173 ? 9.360 -5.957 -10.888 1.00 92.75 173 TYR A N 1
ATOM 1466 C CA . TYR A 1 173 ? 8.335 -6.598 -11.695 1.00 92.75 173 TYR A CA 1
ATOM 1467 C C . TYR A 1 173 ? 7.930 -5.692 -12.856 1.00 92.75 173 TYR A C 1
ATOM 1469 O O . TYR A 1 173 ? 7.697 -4.496 -12.686 1.00 92.75 173 TYR A O 1
ATOM 1477 N N . SER A 1 174 ? 7.820 -6.275 -14.046 1.00 91.88 174 SER A N 1
ATOM 1478 C CA . SER A 1 174 ? 7.206 -5.646 -15.211 1.00 91.88 174 SER A CA 1
ATOM 1479 C C . SER A 1 174 ? 6.392 -6.694 -15.958 1.00 91.88 174 SER A C 1
ATOM 1481 O O . SER A 1 174 ? 6.831 -7.833 -16.119 1.00 91.88 174 SER A O 1
ATOM 1483 N N . LYS A 1 175 ? 5.194 -6.321 -16.419 1.00 89.44 175 LYS A N 1
ATOM 1484 C CA . LYS A 1 175 ? 4.324 -7.235 -17.170 1.00 89.44 175 LYS A CA 1
ATOM 1485 C C . LYS A 1 175 ? 4.916 -7.578 -18.539 1.00 89.44 175 LYS A C 1
ATOM 1487 O O . LYS A 1 175 ? 4.851 -8.728 -18.965 1.00 89.44 175 LYS A O 1
ATOM 1492 N N . ASN A 1 176 ? 5.465 -6.568 -19.212 1.00 84.69 176 ASN A N 1
ATOM 1493 C CA . ASN A 1 176 ? 5.842 -6.642 -20.623 1.00 84.69 176 ASN A CA 1
ATOM 1494 C C . ASN A 1 176 ? 7.352 -6.829 -20.841 1.00 84.69 176 ASN A C 1
ATOM 1496 O O . ASN A 1 176 ? 7.775 -7.013 -21.977 1.00 84.69 176 ASN A O 1
ATOM 1500 N N . SER A 1 177 ? 8.166 -6.790 -19.782 1.00 75.38 177 SER A N 1
ATOM 1501 C CA . SER A 1 177 ? 9.625 -6.865 -19.884 1.00 75.38 177 SER A CA 1
ATOM 1502 C C . SER A 1 177 ? 10.187 -7.943 -18.967 1.00 75.38 177 SER A C 1
ATOM 1504 O O . SER A 1 177 ? 10.022 -7.875 -17.750 1.00 75.38 177 SER A O 1
ATOM 1506 N N . LYS A 1 178 ? 10.894 -8.909 -19.562 1.00 67.94 178 LYS A N 1
ATOM 1507 C CA . LYS A 1 178 ? 11.672 -9.934 -18.845 1.00 67.94 178 LYS A CA 1
ATOM 1508 C C . LYS A 1 178 ? 13.187 -9.725 -18.952 1.00 67.94 178 LYS A C 1
ATOM 1510 O O . LYS A 1 178 ? 13.938 -10.456 -18.313 1.00 67.94 178 LYS A O 1
ATOM 1515 N N . ASP A 1 179 ? 13.625 -8.747 -19.742 1.00 66.94 179 ASP A N 1
ATOM 1516 C CA . ASP A 1 179 ? 15.043 -8.477 -19.985 1.00 66.94 179 ASP A CA 1
ATOM 1517 C C . ASP A 1 179 ? 15.745 -7.988 -18.719 1.00 66.94 179 ASP A C 1
ATOM 1519 O O . ASP A 1 179 ? 15.138 -7.305 -17.893 1.00 66.94 179 ASP A O 1
ATOM 1523 N N . SER A 1 180 ? 17.036 -8.297 -18.553 1.00 77.69 180 SER A N 1
ATOM 1524 C CA . SER A 1 180 ? 17.780 -7.811 -17.388 1.00 77.69 180 SER A CA 1
ATOM 1525 C C . SER A 1 180 ? 17.771 -6.283 -17.366 1.00 77.69 180 SER A C 1
ATOM 1527 O O . SER A 1 180 ? 18.276 -5.641 -18.288 1.00 77.69 180 SER A O 1
ATOM 1529 N N . LEU A 1 181 ? 17.198 -5.703 -16.315 1.00 87.75 181 LEU A N 1
ATOM 1530 C CA . LEU A 1 181 ? 17.124 -4.261 -16.171 1.00 87.75 181 LEU A CA 1
ATOM 1531 C C . LEU A 1 181 ? 18.428 -3.737 -15.567 1.00 87.75 181 LEU A C 1
ATOM 1533 O O . LEU A 1 181 ? 18.833 -4.174 -14.490 1.00 87.75 181 LEU A O 1
ATOM 1537 N N . GLU A 1 182 ? 19.042 -2.763 -16.231 1.00 89.81 182 GLU A N 1
ATOM 1538 C CA . GLU A 1 182 ? 20.212 -2.054 -15.722 1.00 89.81 182 GLU A CA 1
ATOM 1539 C C . GLU A 1 182 ? 19.942 -0.545 -15.682 1.00 89.81 182 GLU A C 1
ATOM 1541 O O . GLU A 1 182 ? 19.649 0.070 -16.712 1.00 89.81 182 GLU A O 1
ATOM 1546 N N . ILE A 1 183 ? 20.022 0.061 -14.496 1.00 86.62 183 ILE A N 1
ATOM 1547 C CA . ILE A 1 183 ? 19.705 1.482 -14.265 1.00 86.62 183 ILE A CA 1
ATOM 1548 C C . ILE A 1 183 ? 20.897 2.222 -13.657 1.00 86.62 183 ILE A C 1
ATOM 1550 O O . ILE A 1 183 ? 21.707 1.627 -12.954 1.00 86.62 183 ILE A O 1
ATOM 1554 N N . SER A 1 184 ? 21.005 3.526 -13.910 1.00 84.12 184 SER A N 1
ATOM 1555 C CA . SER A 1 184 ? 21.956 4.385 -13.189 1.00 84.12 184 SER A CA 1
ATOM 1556 C C . SER A 1 184 ? 21.421 4.730 -11.797 1.00 84.12 184 SER A C 1
ATOM 1558 O O . SER A 1 184 ? 20.205 4.852 -11.624 1.00 84.12 184 SER A O 1
ATOM 1560 N N . GLY A 1 185 ? 22.300 4.962 -10.822 1.00 72.75 185 GLY A N 1
ATOM 1561 C CA . GLY A 1 185 ? 21.931 5.451 -9.490 1.00 72.75 185 GLY A CA 1
ATOM 1562 C C . GLY A 1 185 ? 21.121 6.757 -9.496 1.00 72.75 185 GLY A C 1
ATOM 1563 O O . GLY A 1 185 ? 20.315 6.974 -8.599 1.00 72.75 185 GLY A O 1
ATOM 1564 N N . ASN A 1 186 ? 21.251 7.592 -10.533 1.00 76.50 186 ASN A N 1
ATOM 1565 C CA . ASN A 1 186 ? 20.474 8.830 -10.691 1.00 76.50 186 ASN A CA 1
ATOM 1566 C C . ASN A 1 186 ? 19.216 8.670 -11.566 1.00 76.50 186 ASN A C 1
ATOM 1568 O O . ASN A 1 186 ? 18.605 9.666 -11.965 1.00 76.50 186 ASN A O 1
ATOM 1572 N N . THR A 1 187 ? 18.837 7.432 -11.900 1.00 79.44 187 THR A N 1
ATOM 1573 C CA . THR A 1 187 ? 17.647 7.164 -12.709 1.00 79.44 187 THR A CA 1
ATOM 1574 C C . THR A 1 187 ? 16.437 7.729 -11.993 1.00 79.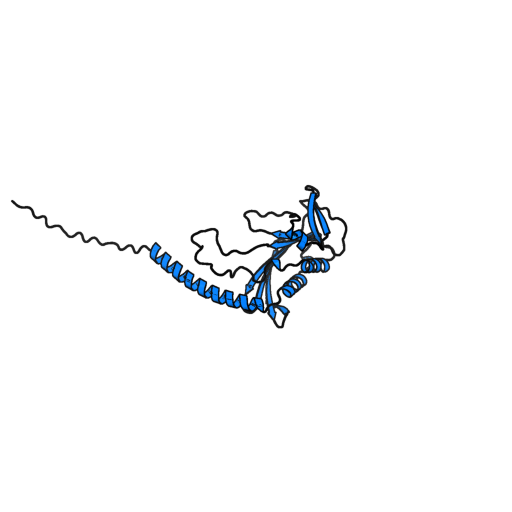44 187 THR A C 1
ATOM 1576 O O . THR A 1 187 ? 16.057 7.257 -10.926 1.00 79.44 187 THR A O 1
ATOM 1579 N N . GLY A 1 188 ? 15.825 8.755 -12.575 1.00 84.38 188 GLY A N 1
ATOM 1580 C CA . GLY A 1 188 ? 14.660 9.359 -11.958 1.00 84.38 188 GLY A CA 1
ATOM 1581 C C . GLY A 1 188 ? 13.481 8.389 -11.972 1.00 84.38 188 GLY A C 1
ATOM 1582 O O . GLY A 1 188 ? 13.125 7.846 -13.024 1.00 84.38 188 GLY A O 1
ATOM 1583 N N . MET A 1 189 ? 12.854 8.221 -10.813 1.00 90.00 189 MET A N 1
ATOM 1584 C CA . MET A 1 189 ? 11.711 7.336 -10.601 1.00 90.00 189 MET A CA 1
ATOM 1585 C C . MET A 1 189 ? 10.535 8.114 -10.048 1.00 90.00 189 MET A C 1
ATOM 1587 O O . MET A 1 189 ? 10.725 9.100 -9.336 1.00 90.00 189 MET A O 1
ATOM 1591 N N . ASP A 1 190 ? 9.330 7.667 -10.381 1.00 93.31 190 ASP A N 1
ATOM 1592 C CA . ASP A 1 190 ? 8.191 8.042 -9.562 1.00 93.31 190 ASP A CA 1
ATOM 1593 C C . ASP A 1 190 ? 8.245 7.216 -8.283 1.00 93.31 190 ASP A C 1
ATOM 1595 O O . ASP A 1 190 ? 8.780 6.106 -8.282 1.00 93.31 190 ASP A O 1
ATOM 1599 N N . TYR A 1 191 ? 7.682 7.720 -7.197 1.00 90.00 191 TYR A N 1
ATOM 1600 C CA . TYR A 1 191 ? 7.543 6.934 -5.982 1.00 90.00 191 TYR A CA 1
ATOM 1601 C C . TYR A 1 191 ? 6.106 6.922 -5.499 1.00 90.00 191 TYR A C 1
ATOM 1603 O O . TYR A 1 191 ? 5.373 7.895 -5.676 1.00 90.00 191 TYR A O 1
ATOM 1611 N N . ILE A 1 192 ? 5.733 5.817 -4.861 1.00 90.94 192 ILE A N 1
ATOM 1612 C CA . ILE A 1 192 ? 4.471 5.667 -4.152 1.00 90.94 192 ILE A CA 1
ATOM 1613 C C . ILE A 1 192 ? 4.716 5.096 -2.760 1.00 90.94 192 ILE A C 1
ATOM 1615 O O . ILE A 1 192 ? 5.479 4.147 -2.605 1.00 90.94 192 ILE A O 1
ATOM 1619 N N . GLN A 1 193 ? 4.053 5.668 -1.762 1.00 87.56 193 GLN A N 1
ATOM 1620 C CA . GLN A 1 193 ? 4.043 5.189 -0.385 1.00 87.56 193 GLN A CA 1
ATOM 1621 C C . GLN A 1 193 ? 2.636 5.316 0.193 1.00 87.56 193 GLN A C 1
ATOM 1623 O O . GLN A 1 193 ? 1.910 6.261 -0.118 1.00 87.56 193 GLN A O 1
ATOM 1628 N N . PHE A 1 194 ? 2.281 4.392 1.079 1.00 85.94 194 PHE A N 1
ATOM 1629 C CA . PHE A 1 194 ? 1.043 4.451 1.844 1.00 85.94 194 PHE A CA 1
ATOM 1630 C C . PHE A 1 194 ? 1.337 4.504 3.343 1.00 85.94 194 PHE A C 1
ATOM 1632 O O . PHE A 1 194 ? 2.288 3.888 3.826 1.00 85.94 194 PHE A O 1
ATOM 1639 N N . SER A 1 195 ? 0.505 5.224 4.087 1.00 81.81 195 SER A N 1
ATOM 1640 C CA . SER A 1 195 ? 0.451 5.171 5.549 1.00 81.81 195 SER A CA 1
ATOM 1641 C C . SER A 1 195 ? -0.996 5.025 5.993 1.00 81.81 195 SER A C 1
ATOM 1643 O O . SER A 1 195 ? -1.898 5.571 5.359 1.00 81.81 195 SER A O 1
ATOM 1645 N N . PHE A 1 196 ? -1.210 4.281 7.069 1.00 83.38 196 PHE A N 1
ATOM 1646 C CA . PHE A 1 196 ? -2.528 3.816 7.481 1.00 83.38 196 PHE A CA 1
ATOM 1647 C C . PHE A 1 196 ? -2.789 4.212 8.923 1.00 83.38 196 PHE A C 1
ATOM 1649 O O . PHE A 1 196 ? -1.877 4.182 9.745 1.00 83.38 196 PHE A O 1
ATOM 1656 N N . TYR A 1 197 ? -4.039 4.545 9.216 1.00 83.44 197 TYR A N 1
ATOM 1657 C CA . TYR A 1 197 ? -4.527 4.779 10.567 1.00 83.44 197 TYR A CA 1
ATOM 1658 C C . TYR A 1 197 ? -5.878 4.091 10.699 1.00 83.44 197 TYR A C 1
ATOM 1660 O O . TYR A 1 197 ? -6.767 4.347 9.885 1.00 83.44 197 TYR A O 1
ATOM 1668 N N . ASN A 1 198 ? -6.040 3.232 11.704 1.00 83.88 198 ASN A N 1
ATOM 1669 C CA . ASN A 1 198 ? -7.360 2.670 11.978 1.00 83.88 198 ASN A CA 1
ATOM 1670 C C . ASN A 1 198 ? -8.228 3.735 12.629 1.00 83.88 198 ASN A C 1
ATOM 1672 O O . ASN A 1 198 ? -7.787 4.451 13.530 1.00 83.88 198 ASN A O 1
ATOM 1676 N N . LEU A 1 199 ? -9.463 3.801 12.170 1.00 89.25 199 LEU A N 1
ATOM 1677 C CA . LEU A 1 199 ? -10.522 4.579 12.770 1.00 89.25 199 LEU A CA 1
ATOM 1678 C C . LEU A 1 199 ? -11.584 3.608 13.302 1.00 89.25 199 LEU A C 1
ATOM 1680 O O . LEU A 1 199 ? -11.656 2.466 12.843 1.00 89.25 199 LEU A O 1
ATOM 1684 N N . PRO A 1 200 ? -12.379 4.029 14.297 1.00 91.12 200 PRO A N 1
ATOM 1685 C CA . PRO A 1 200 ? -13.521 3.245 14.735 1.00 91.12 200 PRO A CA 1
ATOM 1686 C C . PRO A 1 200 ? -14.485 2.959 13.586 1.00 91.12 200 PRO A C 1
ATOM 1688 O O . PRO A 1 200 ? -14.504 3.686 12.597 1.00 91.12 200 PRO A O 1
ATOM 1691 N N . ASP A 1 201 ? -15.339 1.963 13.796 1.00 94.44 201 ASP A N 1
ATOM 1692 C CA . ASP A 1 201 ? -16.448 1.636 12.899 1.00 94.44 201 ASP A CA 1
ATOM 1693 C C . ASP A 1 201 ? -15.951 1.031 11.576 1.00 94.44 201 ASP A C 1
ATOM 1695 O O . ASP A 1 201 ? -16.440 1.349 10.498 1.00 94.44 201 ASP A O 1
ATOM 1699 N N . HIS A 1 202 ? -14.956 0.136 11.682 1.00 94.19 202 HIS A N 1
ATOM 1700 C CA . HIS A 1 202 ? -14.398 -0.626 10.553 1.00 94.19 202 HIS A CA 1
ATOM 1701 C C . HIS A 1 202 ? -13.779 0.258 9.461 1.00 94.19 202 HIS A C 1
ATOM 1703 O O . HIS A 1 202 ? -13.816 -0.065 8.271 1.00 94.19 202 HIS A O 1
ATOM 1709 N N . GLN A 1 203 ? -13.186 1.381 9.870 1.00 93.69 203 GLN A N 1
ATOM 1710 C CA . GLN A 1 203 ? -12.620 2.369 8.961 1.00 93.69 203 GLN A CA 1
ATOM 1711 C C . GLN A 1 203 ? -11.091 2.395 8.995 1.00 93.69 203 GLN A C 1
ATOM 1713 O O . GLN A 1 203 ? -10.439 2.227 10.028 1.00 93.69 203 GLN A O 1
ATOM 1718 N N . VAL A 1 204 ? -10.493 2.679 7.841 1.00 90.44 204 VAL A N 1
ATOM 1719 C CA . VAL A 1 204 ? -9.056 2.895 7.684 1.00 90.44 204 VAL A CA 1
ATOM 1720 C C . VAL A 1 204 ? -8.827 4.184 6.911 1.00 90.44 204 VAL A C 1
ATOM 1722 O O . VAL A 1 204 ? -9.206 4.322 5.748 1.00 90.44 204 VAL A O 1
ATOM 1725 N N . LYS A 1 205 ? -8.141 5.134 7.544 1.00 90.88 205 LYS A N 1
ATOM 1726 C CA . LYS A 1 205 ? -7.677 6.356 6.892 1.00 90.88 205 LYS A CA 1
ATOM 1727 C C . LYS A 1 205 ? -6.328 6.110 6.239 1.00 90.88 205 LYS A C 1
ATOM 1729 O O . LYS A 1 205 ? -5.361 5.731 6.903 1.00 90.88 205 LYS A O 1
ATOM 1734 N N . VAL A 1 206 ? -6.255 6.366 4.941 1.00 89.69 206 VAL A N 1
ATOM 1735 C CA . VAL A 1 206 ? -5.092 6.084 4.106 1.00 89.69 206 VAL A CA 1
ATOM 1736 C C . VAL A 1 206 ? -4.496 7.378 3.581 1.00 89.69 206 VAL A C 1
ATOM 1738 O O . VAL A 1 206 ? -5.147 8.191 2.927 1.00 89.69 206 VAL A O 1
ATOM 1741 N N . TYR A 1 207 ? -3.214 7.546 3.863 1.00 89.12 207 TYR A N 1
ATOM 1742 C CA . TYR A 1 207 ? -2.376 8.626 3.382 1.00 89.12 207 TYR A CA 1
ATOM 1743 C C . TYR A 1 207 ? -1.544 8.069 2.237 1.00 89.12 207 TYR A C 1
ATOM 1745 O O . TYR A 1 207 ? -0.630 7.275 2.452 1.00 89.12 207 TYR A O 1
ATOM 1753 N N . GLN A 1 208 ? -1.879 8.466 1.019 1.00 90.12 208 GLN A N 1
ATOM 1754 C CA . GLN A 1 208 ? -1.164 8.087 -0.187 1.00 90.12 208 GLN A CA 1
ATOM 1755 C C . GLN A 1 208 ? -0.204 9.210 -0.568 1.00 90.12 208 GLN A C 1
ATOM 1757 O O . GLN A 1 208 ? -0.610 10.361 -0.718 1.00 90.12 208 GLN A O 1
ATOM 1762 N N . TYR A 1 209 ? 1.061 8.869 -0.763 1.00 90.25 209 TYR A N 1
ATOM 1763 C CA . TYR A 1 209 ? 2.096 9.785 -1.218 1.00 90.25 209 TYR A CA 1
ATOM 1764 C C . TYR A 1 209 ? 2.578 9.329 -2.586 1.00 90.25 209 TYR A C 1
ATOM 1766 O O . TYR A 1 209 ? 3.168 8.259 -2.690 1.00 90.25 209 TYR A O 1
ATOM 1774 N N . ILE A 1 210 ? 2.336 10.132 -3.621 1.00 92.75 210 ILE A N 1
ATOM 1775 C CA . ILE A 1 210 ? 2.867 9.913 -4.970 1.00 92.75 210 ILE A CA 1
ATOM 1776 C C . ILE A 1 210 ? 3.694 11.134 -5.343 1.00 92.75 210 ILE A C 1
ATOM 1778 O O . ILE A 1 210 ? 3.149 12.234 -5.421 1.00 92.75 210 ILE A O 1
ATOM 1782 N N . ASN A 1 211 ? 5.000 10.971 -5.566 1.00 89.75 211 ASN A N 1
ATOM 1783 C CA . ASN A 1 211 ? 5.887 12.076 -5.965 1.00 89.75 211 ASN A CA 1
ATOM 1784 C C . ASN A 1 211 ? 5.762 13.329 -5.073 1.00 89.75 211 ASN A C 1
ATOM 1786 O O . ASN A 1 211 ? 5.684 14.456 -5.556 1.00 89.75 211 ASN A O 1
ATOM 1790 N N . SER A 1 212 ? 5.687 13.122 -3.759 1.00 82.62 212 SER A N 1
ATOM 1791 C CA . SER A 1 212 ? 5.524 14.146 -2.710 1.00 82.62 212 SER A CA 1
ATOM 1792 C C . SER A 1 212 ? 4.141 14.786 -2.651 1.00 82.62 212 SER A C 1
ATOM 1794 O O . SER A 1 212 ? 3.860 15.556 -1.734 1.00 82.62 212 SER A O 1
ATOM 1796 N N . LYS A 1 213 ? 3.239 14.433 -3.570 1.00 91.69 213 LYS A N 1
ATOM 1797 C CA . LYS A 1 213 ? 1.834 14.806 -3.483 1.00 91.69 213 LYS A CA 1
ATOM 1798 C C . LYS A 1 213 ? 1.114 13.840 -2.554 1.00 91.69 213 LYS A C 1
ATOM 1800 O O . LYS A 1 213 ? 1.093 12.633 -2.786 1.00 91.69 213 LYS A O 1
ATOM 1805 N N . LYS A 1 214 ? 0.512 14.401 -1.511 1.00 92.62 214 LYS A N 1
ATOM 1806 C CA . LYS A 1 214 ? -0.302 13.674 -0.543 1.00 92.62 214 LYS A CA 1
ATOM 1807 C C . LYS A 1 214 ? -1.771 13.709 -0.958 1.00 92.62 214 LYS A C 1
ATOM 1809 O O . LYS A 1 214 ? -2.334 14.787 -1.129 1.00 92.62 214 LYS A O 1
ATOM 1814 N N . THR A 1 215 ? -2.381 12.537 -1.032 1.00 92.81 215 THR A N 1
ATOM 1815 C CA . THR A 1 215 ? -3.831 12.339 -1.099 1.00 92.81 215 THR A CA 1
ATOM 1816 C C . THR A 1 215 ? -4.257 11.610 0.169 1.00 92.81 215 THR A C 1
ATOM 1818 O O . THR A 1 215 ? -3.554 10.717 0.641 1.00 92.81 215 THR A O 1
ATOM 1821 N N . VAL A 1 216 ? -5.386 12.003 0.748 1.00 93.50 216 VAL A N 1
ATOM 1822 C CA . VAL A 1 216 ? -5.954 11.349 1.929 1.00 93.50 216 VAL A CA 1
ATOM 1823 C C . VAL A 1 216 ? -7.319 10.820 1.542 1.00 93.50 216 VAL A C 1
ATOM 1825 O O . VAL A 1 216 ? -8.083 11.562 0.935 1.00 93.50 216 VAL A O 1
ATOM 1828 N N . LYS A 1 217 ? -7.578 9.555 1.866 1.00 94.44 217 LYS A N 1
ATOM 1829 C CA . LYS A 1 217 ? -8.871 8.903 1.664 1.00 94.44 217 LYS A CA 1
ATOM 1830 C C . LYS A 1 217 ? -9.231 8.069 2.881 1.00 94.44 217 LYS A C 1
ATOM 1832 O O . LYS A 1 217 ? -8.330 7.558 3.551 1.00 94.44 217 LYS A O 1
ATOM 1837 N N . THR A 1 218 ? -10.516 7.898 3.137 1.00 94.56 218 THR A N 1
ATOM 1838 C CA . THR A 1 218 ? -11.020 6.997 4.175 1.00 94.56 218 THR A CA 1
ATOM 1839 C C . THR A 1 218 ? -11.766 5.839 3.525 1.00 94.56 218 THR A C 1
ATOM 1841 O O . THR A 1 218 ? -12.610 6.041 2.652 1.00 94.56 218 THR A O 1
ATOM 1844 N N . TYR A 1 219 ? -11.428 4.625 3.950 1.00 93.69 219 TYR A N 1
ATOM 1845 C CA . TYR A 1 219 ? -12.036 3.384 3.488 1.00 93.69 219 TYR A CA 1
ATOM 1846 C C . TYR A 1 219 ? -12.846 2.773 4.625 1.00 93.69 219 TYR A C 1
ATOM 1848 O O . TYR A 1 219 ? -12.340 2.684 5.740 1.00 93.69 219 TYR A O 1
ATOM 1856 N N . GLU A 1 220 ? -14.065 2.336 4.344 1.00 95.50 220 GLU A N 1
ATOM 1857 C CA . GLU A 1 220 ? -14.931 1.619 5.282 1.00 95.50 220 GLU A CA 1
ATOM 1858 C C . GLU A 1 220 ? -15.113 0.177 4.807 1.00 95.50 220 GLU A C 1
ATOM 1860 O O . GLU A 1 220 ? -15.318 -0.063 3.614 1.00 95.50 220 GLU A O 1
ATOM 1865 N N . TYR A 1 221 ? -15.018 -0.783 5.728 1.00 95.19 221 TYR A N 1
ATOM 1866 C CA . TYR A 1 221 ? -15.304 -2.182 5.438 1.00 95.19 221 TYR A CA 1
ATOM 1867 C C . TYR A 1 221 ? -16.762 -2.505 5.762 1.00 95.19 221 TYR A C 1
ATOM 1869 O O . TYR A 1 221 ? -17.167 -2.538 6.924 1.00 95.19 221 TYR A O 1
ATOM 1877 N N . LYS A 1 222 ? -17.559 -2.771 4.726 1.00 93.75 222 LYS A N 1
ATOM 1878 C CA . LYS A 1 222 ? -18.993 -3.040 4.838 1.00 93.75 222 LYS A CA 1
ATOM 1879 C C . LYS A 1 222 ? -19.417 -4.118 3.848 1.00 93.75 222 LYS A C 1
ATOM 1881 O O . LYS A 1 222 ? -19.016 -4.099 2.690 1.00 93.75 222 LYS A O 1
ATOM 1886 N N . TYR A 1 223 ? -20.256 -5.054 4.299 1.00 91.38 223 TYR A N 1
ATOM 1887 C CA . TYR A 1 223 ? -20.756 -6.166 3.472 1.00 91.38 223 TYR A CA 1
ATOM 1888 C C . TYR A 1 223 ? -19.634 -6.934 2.750 1.00 91.38 223 TYR A C 1
ATOM 1890 O O . TYR A 1 223 ? -19.721 -7.206 1.550 1.00 91.38 223 TYR A O 1
ATOM 1898 N N . ASP A 1 224 ? -18.571 -7.241 3.494 1.00 90.94 224 ASP A N 1
ATOM 1899 C CA . ASP A 1 224 ? -17.378 -7.946 3.020 1.00 90.94 224 ASP A CA 1
ATOM 1900 C C . ASP A 1 224 ? -16.612 -7.243 1.885 1.00 90.94 224 ASP A C 1
ATOM 1902 O O . ASP A 1 224 ? -15.968 -7.883 1.049 1.00 90.94 224 ASP A O 1
ATOM 1906 N N . LYS A 1 225 ? -16.705 -5.910 1.818 1.00 93.88 225 LYS A N 1
ATOM 1907 C CA . LYS A 1 225 ? -16.058 -5.080 0.796 1.00 93.88 225 LYS A CA 1
ATOM 1908 C C . LYS A 1 225 ? -15.532 -3.783 1.388 1.00 93.88 225 LYS A C 1
ATOM 1910 O O . LYS A 1 225 ? -16.082 -3.262 2.352 1.00 93.88 225 LYS A O 1
ATOM 1915 N N . TRP A 1 226 ? -14.486 -3.247 0.767 1.00 94.44 226 TRP A N 1
ATOM 1916 C CA . TRP A 1 226 ? -13.978 -1.912 1.066 1.00 94.44 226 TRP A CA 1
ATOM 1917 C C . TRP A 1 226 ? -14.603 -0.880 0.138 1.00 94.44 226 TRP A C 1
ATOM 1919 O O . TRP A 1 226 ? -14.577 -1.039 -1.083 1.00 94.44 226 TRP A O 1
ATOM 1929 N N . GLU A 1 227 ? -15.111 0.197 0.720 1.00 94.56 227 GLU A N 1
ATOM 1930 C CA . GLU A 1 227 ? -15.700 1.323 0.002 1.00 94.56 227 GLU A CA 1
ATOM 1931 C C . GLU A 1 227 ? -14.986 2.619 0.398 1.00 94.56 227 GLU A C 1
ATOM 1933 O O . GLU A 1 227 ? -14.601 2.799 1.553 1.00 94.56 227 GLU A O 1
ATOM 1938 N N . ILE A 1 228 ? -14.780 3.523 -0.564 1.00 93.44 228 ILE A N 1
ATOM 1939 C CA . ILE A 1 228 ? -14.243 4.862 -0.289 1.00 93.44 228 ILE A CA 1
ATOM 1940 C C . ILE A 1 228 ? -15.401 5.731 0.195 1.00 93.44 228 ILE A C 1
ATOM 1942 O O . ILE A 1 228 ? -16.387 5.885 -0.527 1.00 93.44 228 ILE A O 1
ATOM 1946 N N . ILE A 1 229 ? -15.265 6.312 1.384 1.00 93.56 229 ILE A N 1
ATOM 1947 C CA . ILE A 1 229 ? -16.309 7.141 2.005 1.00 93.56 229 ILE A CA 1
ATOM 1948 C C . ILE A 1 229 ? -15.929 8.624 2.120 1.00 93.56 229 ILE A C 1
ATOM 1950 O O . ILE A 1 229 ? -16.808 9.458 2.326 1.00 93.56 229 ILE A O 1
ATOM 1954 N N . GLU A 1 230 ? -14.644 8.960 1.957 1.00 80.06 230 GLU A N 1
ATOM 1955 C CA . GLU A 1 230 ? -14.112 10.334 1.963 1.00 80.06 230 GLU A CA 1
ATOM 1956 C C . GLU A 1 230 ? -12.796 10.426 1.180 1.00 80.06 230 GLU A C 1
ATOM 1958 O O . GLU A 1 230 ? -11.967 9.491 1.317 1.00 80.06 230 GLU A O 1
#

pLDDT: mean 74.68, std 19.52, range [26.22, 95.5]

Solvent-accessible surface area (backbone atoms only — not comparable to full-atom values): 13721 Å² total; per-residue (Å²): 134,92,84,80,84,83,76,73,80,76,80,74,76,74,75,77,71,71,57,61,66,60,57,49,51,53,50,52,50,53,52,32,53,54,48,40,54,53,43,45,55,51,45,54,51,44,55,54,42,54,74,75,51,69,66,73,60,44,57,52,53,56,52,70,69,56,60,67,84,81,50,86,46,58,34,36,36,39,41,39,42,72,74,74,73,64,70,67,73,98,46,86,88,60,66,86,44,62,84,60,65,69,73,45,27,87,71,46,60,74,70,72,42,58,68,53,54,51,47,47,15,56,72,42,42,84,29,36,38,26,70,35,80,45,76,94,61,104,59,91,76,90,62,89,58,65,76,45,78,69,55,41,67,57,42,63,91,40,49,66,28,33,29,67,86,77,63,48,42,31,56,32,38,37,65,79,56,87,69,81,47,73,41,54,89,80,60,76,57,32,40,39,36,73,47,56,34,63,43,76,86,46,24,39,40,35,40,38,34,46,75,86,44,76,48,74,38,32,33,34,58,54,96,95,38,76,43,81,79,82